Protein AF-A0A2V6R5L8-F1 (afdb_monomer)

Secondary structure (DSSP, 8-state):
-EEEEEEPPP---------TT------PPPHHHHHHTS-HHHHHHHHHHHSEEEE---S-HHHHHHHHHGGG-GGGEEEEEESGGGTS-SSEEEEE-SSPPHHHHHHHHHSHHHHHHHHHHHHHHTT---PPPSSHHHHHHHHHHTT--B-----EEEEE-PEEEEEE-TTSPPEEEEE---TT-EEEE-SSEEEEEEBTEEEEEEEEEEE--EEEEEEE------S-B-

Radius of gyration: 18.63 Å; Cα contacts (8 Å, |Δi|>4): 402; chains: 1; bounding box: 46×43×55 Å

Mean predicted aligned error: 9.86 Å

Solvent-accessible surface area (backbone atoms only — not comparable to full-atom values): 13138 Å² total; per-residue (Å²): 52,20,34,29,44,35,58,58,82,91,81,89,84,88,84,85,88,82,77,89,79,79,76,70,90,69,83,75,68,53,61,56,56,48,60,67,72,48,66,60,63,64,36,47,56,32,29,58,76,72,31,34,30,77,49,70,67,60,44,50,71,65,59,50,48,54,60,55,60,50,72,77,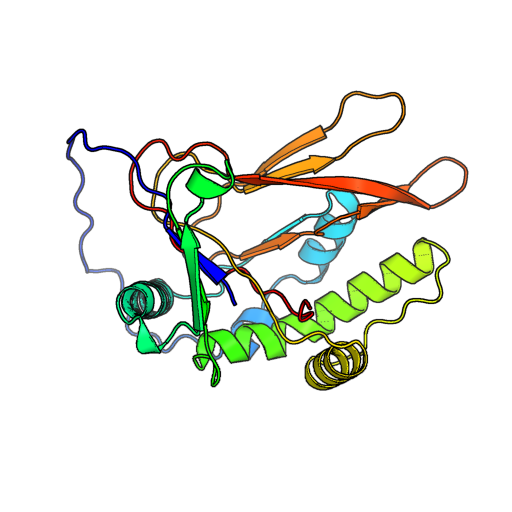45,61,88,55,34,75,47,76,44,61,24,52,87,72,72,70,48,62,38,37,34,39,20,46,36,84,82,63,57,69,71,66,42,42,54,46,52,59,57,34,36,67,54,25,52,55,50,32,52,43,26,52,61,60,74,46,92,61,76,60,49,70,45,46,68,57,38,46,50,55,23,46,77,70,62,16,81,44,37,45,43,29,46,62,50,65,38,72,41,23,46,31,41,35,40,51,42,88,100,52,79,61,51,74,46,79,43,77,75,62,86,32,44,45,74,51,66,57,88,48,49,34,58,38,86,49,104,86,50,50,43,78,36,41,36,47,75,56,62,47,68,67,73,42,59,46,23,41,34,74,40,82,50,78,63,40,34,111

Nearest PDB structures (foldseek):
  7ula-assembly1_A  TM=3.983E-01  e=3.572E-01  Pseudomonas putida
  6eh7-assembly1_A  TM=3.003E-01  e=2.939E+00  Homo sapiens
  6u3n-assembly1_D  TM=2.913E-01  e=3.122E+00  Homo sapiens
  5k59-assembly1_D  TM=2.842E-01  e=4.758E+00  Staphylococcus aureus subsp. aureus USA300
  3vxm-assembly1_D  TM=2.743E-01  e=5.700E+00  Homo sapiens

Sequence (230 aa):
MKAAADRTARSASARGGFTDADYGTGSAGSIQARLAALDWKAIEESLWRFGYAKAGPVLTPAECAELIATYADAGRFRSRVNMARFKFGVGDYQYFAAPLPPLVQALRTHAYPPLAAIANQWEAALGTALLHPPDLAALQALCRRRGQTKPTRRGVDYTGGDFLLVEQRPRAQSRGEAIATEQGEIVIFTTRYRPAEGARGFYRATVRHGVSRVLSGSRYTLGVIFHDAK

Structure (mmCIF, N/CA/C/O backbone):
data_AF-A0A2V6R5L8-F1
#
_entry.id   AF-A0A2V6R5L8-F1
#
loop_
_atom_site.group_PDB
_atom_site.id
_atom_site.type_s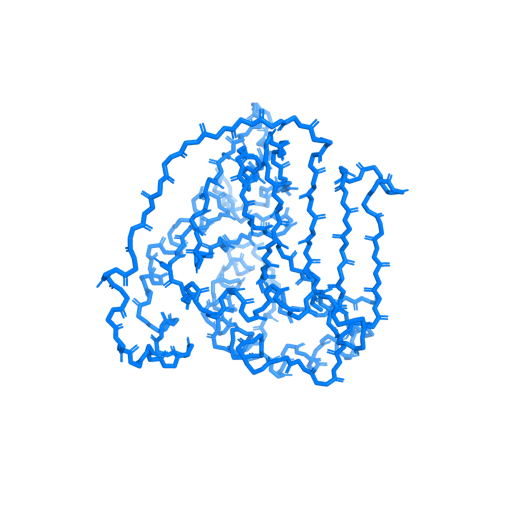ymbol
_atom_site.label_atom_id
_atom_site.label_alt_id
_atom_site.label_comp_id
_atom_site.label_asym_id
_atom_site.label_entity_id
_atom_site.label_seq_id
_atom_site.pdbx_PDB_ins_code
_atom_site.Cartn_x
_atom_site.Cartn_y
_atom_site.Cartn_z
_atom_site.occupancy
_atom_site.B_iso_or_equiv
_atom_site.auth_seq_id
_atom_site.auth_comp_id
_atom_site.auth_asym_id
_atom_site.auth_atom_id
_atom_site.pdbx_PDB_model_num
ATOM 1 N N . MET A 1 1 ? -12.395 -3.275 0.782 1.00 42.72 1 MET A N 1
ATOM 2 C CA . MET A 1 1 ? -11.159 -2.604 1.254 1.00 42.72 1 MET A CA 1
ATOM 3 C C . MET A 1 1 ? -10.972 -2.941 2.723 1.00 42.72 1 MET A C 1
ATOM 5 O O . MET A 1 1 ? -11.915 -2.709 3.452 1.00 42.72 1 MET A O 1
ATOM 9 N N . LYS A 1 2 ? -9.840 -3.513 3.149 1.00 29.91 2 LYS A N 1
ATOM 10 C CA . LYS A 1 2 ? -9.678 -4.283 4.409 1.00 29.91 2 LYS A CA 1
ATOM 11 C C . LYS A 1 2 ? -8.878 -3.528 5.480 1.00 29.91 2 LYS A C 1
ATOM 13 O O . LYS A 1 2 ? -7.654 -3.621 5.470 1.00 29.91 2 LYS A O 1
ATOM 18 N N . ALA A 1 3 ? -9.533 -2.770 6.356 1.00 38.75 3 ALA A N 1
ATOM 19 C CA . ALA A 1 3 ? -8.869 -2.245 7.552 1.00 38.75 3 ALA A CA 1
ATOM 20 C C . ALA A 1 3 ? -8.407 -3.416 8.441 1.00 38.75 3 ALA A C 1
ATOM 22 O O . ALA A 1 3 ? -9.014 -4.488 8.398 1.00 38.75 3 ALA A O 1
ATOM 23 N N . ALA A 1 4 ? -7.339 -3.235 9.209 1.00 43.75 4 ALA A N 1
ATOM 24 C CA . ALA A 1 4 ? -6.821 -4.220 10.157 1.00 43.75 4 ALA A CA 1
ATOM 25 C C . ALA A 1 4 ? -6.767 -3.640 11.570 1.00 43.75 4 ALA A C 1
ATOM 27 O O . ALA A 1 4 ? -6.625 -2.430 11.701 1.00 43.75 4 ALA A O 1
ATOM 28 N N . ALA A 1 5 ? -6.846 -4.502 12.582 1.00 46.09 5 ALA A N 1
ATOM 29 C CA . ALA A 1 5 ? -6.634 -4.168 13.987 1.00 46.09 5 ALA A CA 1
ATOM 30 C C . ALA A 1 5 ? -5.831 -5.288 14.672 1.00 46.09 5 ALA A C 1
ATOM 32 O O . ALA A 1 5 ? -6.421 -6.300 15.054 1.00 46.09 5 ALA A O 1
ATOM 33 N N . ASP A 1 6 ? -4.511 -5.124 14.823 1.00 51.88 6 ASP A N 1
ATOM 34 C CA . ASP A 1 6 ? -3.652 -6.028 15.621 1.00 51.88 6 ASP A CA 1
ATOM 35 C C . ASP A 1 6 ? -3.426 -5.445 17.029 1.00 51.88 6 ASP A C 1
ATOM 37 O O . ASP A 1 6 ? -3.319 -4.228 17.187 1.00 51.88 6 ASP A O 1
ATOM 41 N N . ARG A 1 7 ? -3.433 -6.297 18.062 1.00 49.00 7 ARG A N 1
ATOM 42 C CA . ARG A 1 7 ? -3.521 -5.921 19.485 1.00 49.00 7 ARG A CA 1
ATOM 43 C C . ARG A 1 7 ? -2.708 -6.872 20.360 1.00 49.00 7 ARG A C 1
ATOM 45 O O . ARG A 1 7 ? -2.858 -8.089 20.254 1.00 49.00 7 ARG A O 1
ATOM 52 N N . THR A 1 8 ? -1.935 -6.333 21.299 1.00 39.53 8 THR A N 1
ATOM 53 C CA . THR A 1 8 ? -1.275 -7.134 22.342 1.00 39.53 8 THR A CA 1
ATOM 54 C C . THR A 1 8 ? -2.207 -7.427 23.522 1.00 39.53 8 THR A C 1
ATOM 56 O O . THR A 1 8 ? -3.179 -6.712 23.768 1.00 39.53 8 THR A O 1
ATOM 59 N N . ALA A 1 9 ? -1.886 -8.464 24.303 1.00 37.78 9 ALA A N 1
ATOM 60 C CA . ALA A 1 9 ? -2.412 -8.588 25.662 1.00 37.78 9 ALA A CA 1
ATOM 61 C C . ALA A 1 9 ? -1.872 -7.439 26.542 1.00 37.78 9 ALA A C 1
ATOM 63 O O . ALA A 1 9 ? -0.804 -6.889 26.262 1.00 37.78 9 ALA A O 1
ATOM 64 N N . ARG A 1 10 ? -2.620 -7.049 27.582 1.00 32.03 10 ARG A N 1
ATOM 65 C CA . ARG A 1 10 ? -2.301 -5.868 28.400 1.00 32.03 10 ARG A CA 1
ATOM 66 C C . ARG A 1 10 ? -1.083 -6.092 29.304 1.00 32.03 10 ARG A C 1
ATOM 68 O O . ARG A 1 10 ? -1.098 -6.985 30.142 1.00 32.03 10 ARG A O 1
ATOM 75 N N . SER A 1 11 ? -0.140 -5.159 29.254 1.00 29.61 11 SER A N 1
ATOM 76 C CA . SER A 1 11 ? 0.603 -4.683 30.425 1.00 29.61 11 SER A CA 1
ATOM 77 C C . SER A 1 11 ? 0.603 -3.151 30.384 1.00 29.61 11 SER A C 1
ATOM 79 O O . SER A 1 11 ? 0.640 -2.559 29.305 1.00 29.61 11 SER A O 1
ATOM 81 N N . ALA A 1 12 ? 0.453 -2.502 31.538 1.00 30.12 12 ALA A N 1
ATOM 82 C CA . ALA A 1 12 ? 0.324 -1.049 31.620 1.00 30.12 12 ALA A CA 1
ATOM 83 C C . ALA A 1 12 ? 1.663 -0.399 31.989 1.00 30.12 12 ALA A C 1
ATOM 85 O O . ALA A 1 12 ? 2.351 -0.857 32.897 1.00 30.12 12 ALA A O 1
ATOM 86 N N . SER A 1 13 ? 2.001 0.694 31.309 1.00 30.20 13 SER A N 1
ATOM 87 C CA . SER A 1 13 ? 3.044 1.640 31.705 1.00 30.20 13 SER A CA 1
ATOM 88 C C . SER A 1 13 ? 2.706 3.000 31.097 1.00 30.20 13 SER A C 1
ATOM 90 O O . SER A 1 13 ? 2.158 3.055 29.997 1.00 30.20 13 SER A O 1
ATOM 92 N N . ALA A 1 14 ? 2.984 4.084 31.817 1.00 34.09 14 ALA A N 1
ATOM 93 C CA . ALA A 1 14 ? 2.582 5.438 31.443 1.00 34.09 14 ALA A CA 1
ATOM 94 C C . ALA A 1 14 ? 3.784 6.388 31.369 1.00 34.09 14 ALA A C 1
ATOM 96 O O . ALA A 1 14 ? 4.735 6.242 32.142 1.00 34.09 14 ALA A O 1
ATOM 97 N N . ARG A 1 15 ? 3.703 7.387 30.475 1.00 31.33 15 ARG A N 1
ATOM 98 C CA . ARG A 1 15 ? 4.232 8.762 30.620 1.00 31.33 15 ARG A CA 1
ATOM 99 C C . ARG A 1 15 ? 4.013 9.573 29.337 1.00 31.33 15 ARG A C 1
ATOM 101 O O . ARG A 1 15 ? 3.895 8.993 28.267 1.00 31.33 15 ARG A O 1
ATOM 108 N N . GLY A 1 16 ? 4.063 10.901 29.475 1.00 26.23 16 GLY A N 1
ATOM 109 C CA . GLY A 1 16 ? 4.170 11.851 28.362 1.00 26.23 16 GLY A CA 1
ATOM 110 C C . GLY A 1 16 ? 2.824 12.340 27.834 1.00 26.23 16 GLY A C 1
ATOM 111 O O . GLY A 1 16 ? 2.238 11.712 26.962 1.00 26.23 16 GLY A O 1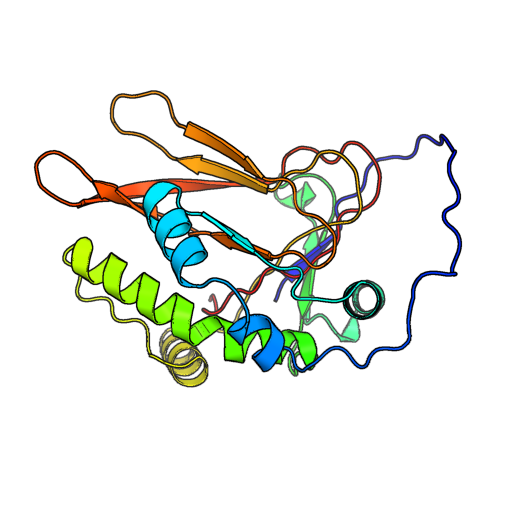
ATOM 112 N N . GLY A 1 17 ? 2.350 13.477 28.350 1.00 26.97 17 GLY A N 1
ATOM 113 C CA . GLY A 1 17 ? 1.283 14.242 27.705 1.00 26.97 17 GLY A CA 1
ATOM 114 C C . GLY A 1 17 ? 1.862 15.161 26.628 1.00 26.97 17 GLY A C 1
ATOM 115 O O . GLY A 1 17 ? 2.950 15.705 26.815 1.00 26.97 17 GLY A O 1
ATOM 116 N N . PHE A 1 18 ? 1.130 15.344 25.533 1.00 27.73 18 PHE A N 1
ATOM 117 C CA . PHE A 1 18 ? 1.388 16.361 24.510 1.00 27.73 18 PHE A CA 1
ATOM 118 C C . PHE A 1 18 ? 0.180 17.309 24.495 1.00 27.73 18 PHE A C 1
ATOM 120 O O . PHE A 1 18 ? -0.946 16.845 24.661 1.00 27.73 18 PHE A O 1
ATOM 127 N N . THR A 1 19 ? 0.395 18.618 24.384 1.00 28.77 19 THR A N 1
ATOM 128 C CA . THR A 1 19 ? -0.660 19.633 24.574 1.00 28.77 19 THR A CA 1
ATOM 129 C C . THR A 1 19 ? -1.339 20.028 23.264 1.00 28.77 19 THR A C 1
ATOM 131 O O . THR A 1 19 ? -0.655 20.195 22.258 1.00 28.77 19 THR A O 1
ATOM 134 N N . ASP A 1 20 ? -2.653 20.273 23.292 1.00 30.11 20 ASP A N 1
ATOM 135 C CA . ASP A 1 20 ? -3.519 20.565 22.126 1.00 30.11 20 ASP A CA 1
ATOM 136 C C . ASP A 1 20 ? -3.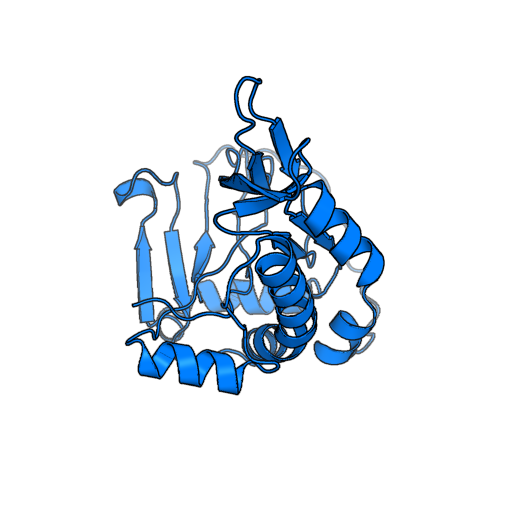250 21.902 21.381 1.00 30.11 20 ASP A C 1
ATOM 138 O O . ASP A 1 20 ? -4.112 22.403 20.663 1.00 30.11 20 ASP A O 1
ATOM 142 N N . ALA A 1 21 ? -2.076 22.517 21.545 1.00 28.36 21 ALA A N 1
ATOM 143 C CA . ALA A 1 21 ? -1.791 23.878 21.079 1.00 28.36 21 ALA A CA 1
ATOM 144 C C . ALA A 1 21 ? -1.478 23.998 19.571 1.00 28.36 21 ALA A C 1
ATOM 146 O O . ALA A 1 21 ? -1.742 25.045 18.982 1.00 28.36 21 ALA A O 1
ATOM 147 N N . ASP A 1 22 ? -0.939 22.948 18.940 1.00 31.83 22 ASP A N 1
ATOM 148 C CA . ASP A 1 22 ? -0.361 23.035 17.584 1.00 31.83 22 ASP A CA 1
ATOM 149 C C . ASP A 1 22 ? -1.338 22.696 16.439 1.00 31.83 22 ASP A C 1
ATOM 151 O O . ASP A 1 22 ? -0.990 22.814 15.261 1.00 31.83 22 ASP A O 1
ATOM 155 N N . TYR A 1 23 ? -2.579 22.293 16.741 1.00 40.59 23 TYR A N 1
ATOM 156 C CA . TYR A 1 23 ? -3.589 21.957 15.726 1.00 40.59 23 TYR A CA 1
ATOM 157 C C . TYR A 1 23 ? -4.256 23.202 15.121 1.00 40.59 23 TYR A C 1
ATOM 159 O O . TYR A 1 23 ? -5.452 23.450 15.278 1.00 40.59 23 TYR A O 1
ATOM 167 N N . GLY A 1 24 ? -3.468 23.973 14.367 1.00 30.89 24 GLY A N 1
ATOM 168 C CA . GLY A 1 24 ? -3.969 25.063 13.535 1.00 30.89 24 GLY A CA 1
ATOM 169 C C . GLY A 1 24 ? -5.061 24.579 12.575 1.00 30.89 24 GLY A C 1
ATOM 170 O O . GLY A 1 24 ? -4.883 23.600 11.849 1.00 30.89 24 GLY A O 1
ATOM 171 N N . THR A 1 25 ? -6.193 25.284 12.546 1.00 37.06 25 THR A N 1
ATOM 172 C CA . THR A 1 25 ? -7.425 24.935 11.811 1.00 37.06 25 THR A CA 1
ATOM 173 C C . THR A 1 25 ? -7.337 25.184 10.297 1.00 37.06 25 THR A C 1
ATOM 175 O O . THR A 1 25 ? -8.246 25.720 9.664 1.00 37.06 25 THR A O 1
ATOM 178 N N . GLY A 1 26 ? -6.228 24.767 9.683 1.00 35.59 26 GLY A N 1
ATOM 179 C CA . GLY A 1 26 ? -6.043 24.781 8.238 1.00 35.59 26 GLY A CA 1
ATOM 180 C C . GLY A 1 26 ? -6.915 23.728 7.553 1.00 35.59 26 GLY A C 1
ATOM 181 O O . GLY A 1 26 ? -6.779 22.532 7.809 1.00 35.59 26 GLY A O 1
ATOM 182 N N . SER A 1 27 ? -7.777 24.166 6.632 1.00 45.34 27 SER A N 1
ATOM 183 C CA . SER A 1 27 ? -8.518 23.277 5.730 1.00 45.34 27 SER A CA 1
ATOM 184 C C . SER A 1 27 ? -7.541 22.531 4.814 1.00 45.34 27 SER A C 1
ATOM 186 O O . SER A 1 27 ? -7.117 23.043 3.775 1.00 45.34 27 SER A O 1
ATOM 188 N N . ALA A 1 28 ? -7.129 21.329 5.227 1.00 62.81 28 ALA A N 1
ATOM 189 C CA . ALA A 1 28 ? -6.211 20.496 4.463 1.00 62.81 28 ALA A CA 1
ATOM 190 C C . ALA A 1 28 ? -6.794 20.213 3.070 1.00 62.81 28 ALA A C 1
ATOM 192 O O . ALA A 1 28 ? -7.887 19.658 2.944 1.00 62.81 28 ALA A O 1
ATOM 193 N N . GLY A 1 29 ? -6.045 20.585 2.024 1.00 75.06 29 GLY A N 1
ATOM 194 C CA . GLY A 1 29 ? -6.494 20.505 0.630 1.00 75.06 29 GLY A CA 1
ATOM 195 C C . GLY A 1 29 ? -6.978 19.111 0.221 1.00 75.06 29 GLY A C 1
ATOM 196 O O . GLY A 1 29 ? -6.724 18.121 0.904 1.00 75.06 29 GLY A O 1
ATOM 197 N N . SER A 1 30 ? -7.682 18.997 -0.906 1.00 92.25 30 SER A N 1
ATOM 198 C CA . SER A 1 30 ? -8.288 17.721 -1.313 1.00 92.25 30 SER A CA 1
ATOM 199 C C . SER A 1 30 ? -7.267 16.574 -1.402 1.00 92.25 30 SER A C 1
ATOM 201 O O . SER A 1 30 ? -6.082 16.781 -1.672 1.00 92.25 30 SER A O 1
ATOM 203 N N . ILE A 1 31 ? -7.732 15.333 -1.228 1.00 93.75 31 ILE A N 1
ATOM 204 C CA . ILE A 1 31 ? -6.896 14.129 -1.395 1.00 93.75 31 ILE A CA 1
ATOM 205 C C . ILE A 1 31 ? -6.226 14.096 -2.782 1.00 93.75 31 ILE A C 1
ATOM 207 O O . ILE A 1 31 ? -5.099 13.626 -2.904 1.00 93.75 31 ILE A O 1
ATOM 211 N N . GLN A 1 32 ? -6.878 14.645 -3.814 1.00 94.00 32 GLN A N 1
ATOM 212 C CA . GLN A 1 32 ? -6.279 14.842 -5.135 1.00 94.00 32 GLN A CA 1
ATOM 213 C C . GLN A 1 32 ? -5.073 15.790 -5.083 1.00 94.00 32 GLN A C 1
ATOM 215 O O . GLN A 1 32 ? -4.018 15.437 -5.599 1.00 94.00 32 GLN A O 1
ATOM 220 N N . ALA A 1 33 ? -5.206 16.961 -4.451 1.00 94.12 33 ALA A N 1
ATOM 221 C CA . ALA A 1 33 ? -4.120 17.932 -4.329 1.00 94.12 33 ALA A CA 1
ATOM 222 C C . ALA A 1 33 ? -2.945 17.376 -3.506 1.00 94.12 33 ALA A C 1
ATOM 224 O O . ALA A 1 33 ? -1.799 17.465 -3.937 1.00 94.12 33 ALA A O 1
ATOM 225 N N . ARG A 1 34 ? -3.227 16.719 -2.371 1.00 94.94 34 ARG A N 1
ATOM 226 C CA . ARG A 1 34 ? -2.202 16.069 -1.532 1.00 94.94 34 ARG A CA 1
ATOM 227 C C . ARG A 1 34 ? -1.466 14.936 -2.245 1.00 94.94 34 ARG A C 1
ATOM 229 O O . ARG A 1 34 ? -0.267 14.791 -2.051 1.00 94.94 34 ARG A O 1
ATOM 236 N N . LEU A 1 35 ? -2.149 14.157 -3.087 1.00 94.94 35 LEU A N 1
ATOM 237 C CA . LEU A 1 35 ? -1.501 13.140 -3.920 1.00 94.94 35 LEU A CA 1
ATOM 238 C C . LEU A 1 35 ? -0.719 13.750 -5.091 1.00 94.94 35 LEU A C 1
ATOM 240 O O . LEU A 1 35 ? 0.333 13.225 -5.434 1.00 94.94 35 LEU A O 1
ATOM 244 N N . ALA A 1 36 ? -1.195 14.841 -5.696 1.00 93.56 36 ALA A N 1
ATOM 245 C CA . ALA A 1 36 ? -0.493 15.532 -6.780 1.00 93.56 36 ALA A CA 1
ATOM 246 C C . ALA A 1 36 ? 0.785 16.251 -6.308 1.00 93.56 36 ALA A C 1
ATOM 248 O O . ALA A 1 36 ? 1.722 16.384 -7.085 1.00 93.56 36 ALA A O 1
ATOM 249 N N . ALA A 1 37 ? 0.836 16.670 -5.039 1.00 95.25 37 ALA A N 1
ATOM 250 C CA . ALA A 1 37 ? 1.990 17.324 -4.418 1.00 95.25 37 ALA A CA 1
ATOM 251 C C . ALA A 1 37 ? 3.102 16.360 -3.943 1.00 95.25 37 ALA A C 1
ATOM 253 O O . ALA A 1 37 ? 4.096 16.812 -3.379 1.00 95.25 37 ALA A O 1
ATOM 254 N N . LEU A 1 38 ? 2.950 15.043 -4.133 1.00 95.62 38 LEU A N 1
ATOM 255 C CA . LEU A 1 38 ? 4.003 14.073 -3.820 1.00 95.62 38 LEU A CA 1
ATOM 256 C C . LEU A 1 38 ? 5.113 14.092 -4.877 1.00 95.62 38 LEU A C 1
ATOM 258 O O . LEU A 1 38 ? 4.838 14.233 -6.069 1.00 95.62 38 LEU A O 1
ATOM 262 N N . ASP A 1 39 ? 6.355 13.832 -4.458 1.00 96.00 39 ASP A N 1
ATOM 263 C CA . ASP A 1 39 ? 7.458 13.557 -5.383 1.00 96.00 39 ASP A CA 1
ATOM 264 C C . ASP A 1 39 ? 7.280 12.174 -6.034 1.00 96.00 39 ASP A C 1
ATOM 266 O O . ASP A 1 39 ? 7.803 11.149 -5.585 1.00 96.00 39 ASP A O 1
ATOM 270 N N . TRP A 1 40 ? 6.498 12.148 -7.113 1.00 95.81 40 TRP A N 1
ATOM 271 C CA . TRP A 1 40 ? 6.245 10.945 -7.899 1.00 95.81 40 TRP A CA 1
ATOM 272 C C . TRP A 1 40 ? 7.497 10.387 -8.576 1.00 95.81 40 TRP A C 1
ATOM 274 O O . TRP A 1 40 ? 7.542 9.182 -8.821 1.00 95.81 40 TRP A O 1
ATOM 284 N N . LYS A 1 41 ? 8.527 11.211 -8.813 1.00 95.88 41 LYS A N 1
ATOM 285 C CA . LYS A 1 41 ? 9.800 10.758 -9.376 1.00 95.88 41 LYS A CA 1
ATOM 286 C C . LYS A 1 41 ? 10.589 9.960 -8.336 1.00 95.88 41 LYS A C 1
ATOM 288 O O . LYS A 1 41 ? 10.967 8.826 -8.614 1.00 95.88 41 LYS A O 1
ATOM 293 N N . ALA A 1 42 ? 10.763 10.486 -7.123 1.00 96.00 42 ALA A N 1
ATOM 294 C CA . ALA A 1 42 ? 11.412 9.751 -6.035 1.00 96.00 42 ALA A CA 1
ATOM 295 C C . ALA A 1 42 ? 10.625 8.485 -5.637 1.00 96.00 42 ALA A C 1
ATOM 297 O O . ALA A 1 42 ? 11.221 7.448 -5.334 1.00 96.00 42 ALA A O 1
ATOM 298 N N . ILE A 1 43 ? 9.286 8.535 -5.685 1.00 97.12 43 ILE A N 1
ATOM 299 C CA . ILE A 1 43 ? 8.422 7.355 -5.515 1.00 97.12 43 ILE A CA 1
ATOM 300 C C . ILE A 1 43 ? 8.714 6.304 -6.593 1.00 97.12 43 ILE A C 1
ATOM 302 O O . ILE A 1 43 ? 8.896 5.133 -6.259 1.00 97.12 43 ILE A O 1
ATOM 306 N N . GLU A 1 44 ? 8.776 6.696 -7.866 1.00 97.00 44 GLU A N 1
ATOM 307 C CA . GLU A 1 44 ? 9.063 5.788 -8.976 1.00 97.00 44 GLU A CA 1
ATOM 308 C C . GLU A 1 44 ? 10.470 5.176 -8.877 1.00 97.00 44 GLU A C 1
ATOM 310 O O . GLU A 1 44 ? 10.603 3.950 -8.899 1.00 97.00 44 GLU A O 1
ATOM 315 N N . GLU A 1 45 ? 11.510 5.992 -8.695 1.00 96.44 45 GLU A N 1
ATOM 316 C CA . GLU A 1 45 ? 12.901 5.535 -8.553 1.00 96.44 45 GLU A CA 1
ATOM 317 C C . GLU A 1 45 ? 13.058 4.528 -7.399 1.00 96.44 45 GLU A C 1
ATOM 319 O O . GLU A 1 45 ? 13.716 3.491 -7.540 1.00 96.44 45 GLU A O 1
ATOM 324 N N . SER A 1 46 ? 12.397 4.789 -6.267 1.00 96.00 46 SER A N 1
ATOM 325 C CA . SER A 1 46 ? 12.399 3.896 -5.106 1.00 96.00 46 SER A CA 1
ATOM 326 C C . SER A 1 46 ? 11.640 2.588 -5.383 1.00 96.00 46 SER A C 1
ATOM 328 O O . SER A 1 46 ? 12.153 1.495 -5.110 1.00 96.00 46 SER A O 1
ATOM 330 N N . LEU A 1 47 ? 10.477 2.660 -6.046 1.00 96.44 47 LEU A N 1
ATOM 331 C CA . LEU A 1 47 ? 9.721 1.478 -6.474 1.00 96.44 47 LEU A CA 1
ATOM 332 C C . LEU A 1 47 ? 10.539 0.585 -7.417 1.00 96.44 47 LEU A C 1
ATOM 334 O O . LEU A 1 47 ? 10.556 -0.630 -7.212 1.00 96.44 47 LEU A O 1
ATOM 338 N N . TRP A 1 48 ? 11.237 1.145 -8.411 1.00 95.19 48 TRP A N 1
ATOM 339 C CA . TRP A 1 48 ? 12.117 0.376 -9.303 1.00 95.19 48 TRP A CA 1
ATOM 340 C C . TRP A 1 48 ? 13.253 -0.307 -8.523 1.00 95.19 48 TRP A C 1
ATOM 342 O O . TRP A 1 48 ? 13.488 -1.511 -8.677 1.00 95.19 48 TRP A O 1
ATOM 352 N N . ARG A 1 49 ? 13.941 0.438 -7.647 1.00 93.50 49 ARG A N 1
ATOM 353 C CA . ARG A 1 49 ? 15.155 -0.007 -6.937 1.00 93.50 49 ARG A CA 1
ATOM 354 C C . ARG A 1 49 ? 14.895 -1.000 -5.794 1.00 93.50 49 ARG A C 1
ATOM 356 O O . ARG A 1 49 ? 15.723 -1.886 -5.541 1.00 93.50 49 ARG A O 1
ATOM 363 N N . PHE A 1 50 ? 13.761 -0.871 -5.106 1.00 92.38 50 PHE A N 1
ATOM 364 C CA . PHE A 1 50 ? 13.452 -1.620 -3.881 1.00 92.38 50 PHE A CA 1
ATOM 365 C C . PHE A 1 50 ? 12.115 -2.374 -3.914 1.00 92.38 50 PHE A C 1
ATOM 367 O O . PHE A 1 50 ? 11.927 -3.305 -3.136 1.00 92.38 50 PHE A O 1
ATOM 374 N N . GLY A 1 51 ? 11.182 -2.025 -4.804 1.00 92.56 51 GLY A N 1
ATOM 375 C CA . GLY A 1 51 ? 9.830 -2.599 -4.826 1.00 92.56 51 GLY A CA 1
ATOM 376 C C . GLY A 1 51 ? 8.857 -1.963 -3.826 1.00 92.56 51 GLY A C 1
ATOM 377 O O . GLY A 1 51 ? 7.720 -2.430 -3.705 1.00 92.56 51 GLY A O 1
ATOM 378 N N . TYR A 1 52 ? 9.276 -0.898 -3.137 1.00 94.56 52 TYR A N 1
ATOM 379 C CA . TYR A 1 52 ? 8.430 -0.046 -2.305 1.00 94.56 52 TYR A CA 1
ATOM 380 C C . TYR A 1 52 ? 8.851 1.426 -2.407 1.00 94.56 52 TYR A C 1
ATOM 382 O O . TYR A 1 52 ? 9.958 1.727 -2.834 1.00 94.56 52 TYR A O 1
ATOM 390 N N . ALA A 1 53 ? 7.976 2.323 -1.960 1.00 94.94 53 ALA A N 1
ATOM 391 C CA . ALA A 1 53 ? 8.284 3.711 -1.638 1.00 94.94 53 ALA A CA 1
ATOM 392 C C . ALA A 1 53 ? 7.483 4.140 -0.398 1.00 94.94 53 ALA A C 1
ATOM 394 O O . ALA A 1 53 ? 6.324 3.739 -0.246 1.00 94.94 53 ALA A O 1
ATOM 395 N N . LYS A 1 54 ? 8.078 4.964 0.474 1.00 91.25 54 LYS A N 1
ATOM 396 C CA . LYS A 1 54 ? 7.358 5.699 1.529 1.00 91.25 54 LYS A CA 1
ATOM 397 C C . LYS A 1 54 ? 7.046 7.104 1.012 1.00 91.25 54 LYS A C 1
ATOM 399 O O . LYS A 1 54 ? 7.899 7.700 0.361 1.00 91.25 54 LYS A O 1
ATOM 404 N N . ALA A 1 55 ? 5.848 7.614 1.277 1.00 90.00 55 ALA A N 1
ATOM 405 C CA . ALA A 1 55 ? 5.432 8.956 0.876 1.00 90.00 55 ALA A CA 1
ATOM 406 C C . ALA A 1 55 ? 4.346 9.522 1.806 1.00 90.00 55 ALA A C 1
ATOM 408 O O . ALA A 1 55 ? 3.691 8.782 2.547 1.00 90.00 55 ALA A O 1
ATOM 409 N N . GLY A 1 56 ? 4.115 10.831 1.721 1.00 84.25 56 GLY A N 1
ATOM 410 C CA . GLY A 1 56 ? 3.155 11.553 2.552 1.00 84.25 56 GLY A CA 1
ATOM 411 C C . GLY A 1 56 ? 3.822 12.420 3.629 1.00 84.25 56 GLY A C 1
ATOM 412 O O . GLY A 1 56 ? 4.990 12.765 3.466 1.00 84.25 56 GLY A O 1
ATOM 413 N N . PRO A 1 57 ? 3.092 12.782 4.703 1.00 85.75 57 PRO A N 1
ATOM 414 C CA . PRO A 1 57 ? 1.729 12.344 5.030 1.00 85.75 57 PRO A CA 1
ATOM 415 C C . PRO A 1 57 ? 0.688 12.732 3.965 1.00 85.75 57 PRO A C 1
ATOM 417 O O . PRO A 1 57 ? 0.746 13.803 3.371 1.00 85.75 57 PRO A O 1
ATOM 420 N N . VAL A 1 58 ? -0.262 11.828 3.698 1.00 91.38 58 VAL A N 1
ATOM 421 C CA . VAL A 1 58 ? -1.362 12.037 2.731 1.00 91.38 58 VAL A CA 1
ATOM 422 C C . VAL A 1 58 ? -2.710 12.177 3.435 1.00 91.38 58 VAL A C 1
ATOM 424 O O . VAL A 1 58 ? -3.576 12.884 2.927 1.00 91.38 58 VAL A O 1
ATOM 427 N N . LEU A 1 59 ? -2.896 11.541 4.595 1.00 90.19 59 LEU A N 1
ATOM 428 C CA . LEU A 1 59 ? -4.055 11.747 5.470 1.00 90.19 59 LEU A CA 1
ATOM 429 C C . LEU A 1 59 ? -3.659 12.591 6.686 1.00 90.19 59 LEU A C 1
ATOM 431 O O . LEU A 1 59 ? -2.531 12.478 7.162 1.00 90.19 59 LEU A O 1
ATOM 435 N N . THR A 1 60 ? -4.577 13.408 7.199 1.00 88.88 60 THR A N 1
ATOM 436 C CA . THR A 1 60 ? -4.378 14.136 8.464 1.00 88.88 60 THR A CA 1
ATOM 437 C C . THR A 1 60 ? -4.635 13.226 9.678 1.00 88.88 60 THR A C 1
ATOM 439 O O . THR A 1 60 ? -5.315 12.204 9.540 1.00 88.88 60 THR A O 1
ATOM 442 N N . PRO A 1 61 ? -4.167 13.593 10.888 1.00 83.56 61 PRO A N 1
ATOM 443 C CA . PRO A 1 61 ? -4.538 12.900 12.125 1.00 83.56 61 PRO A CA 1
ATOM 444 C C . PRO A 1 61 ? -6.055 12.790 12.332 1.00 83.56 61 PRO A C 1
ATOM 446 O O . PRO A 1 61 ? -6.550 11.720 12.682 1.00 83.56 61 PRO A O 1
ATOM 449 N N . ALA A 1 62 ? -6.804 13.857 12.031 1.00 86.12 62 ALA A N 1
ATOM 450 C CA . ALA A 1 62 ? -8.265 13.879 12.124 1.00 86.12 62 ALA A CA 1
ATOM 451 C C . ALA A 1 62 ? -8.927 12.898 11.140 1.00 86.12 62 ALA A C 1
ATOM 453 O O . ALA A 1 62 ? -9.740 12.073 11.549 1.00 86.12 62 ALA A O 1
ATOM 454 N N . GLU A 1 63 ? -8.519 12.898 9.867 1.00 91.62 63 GLU A N 1
ATOM 455 C CA . GLU A 1 63 ? -9.002 11.927 8.875 1.00 91.62 63 GLU A CA 1
ATOM 456 C C . GLU A 1 63 ? -8.638 10.485 9.267 1.00 91.62 63 GLU A C 1
ATOM 458 O O . GLU A 1 63 ? -9.432 9.562 9.082 1.00 91.62 63 GLU A O 1
ATOM 463 N N . CYS A 1 64 ? -7.449 10.261 9.837 1.00 87.06 64 CYS A N 1
ATOM 464 C CA . CYS A 1 64 ? -7.078 8.963 10.393 1.00 87.06 64 CYS A CA 1
ATOM 465 C C . CYS A 1 64 ? -8.007 8.558 11.549 1.00 87.06 64 CYS A C 1
ATOM 467 O O . CYS A 1 64 ? -8.475 7.418 11.558 1.00 87.06 64 CYS A O 1
ATOM 469 N N . ALA A 1 65 ? -8.326 9.471 12.469 1.00 84.50 65 ALA A N 1
ATOM 470 C CA . ALA A 1 65 ? -9.247 9.227 13.576 1.00 84.50 65 ALA A CA 1
ATOM 471 C C . ALA A 1 65 ? -10.681 8.934 13.096 1.00 84.50 65 ALA A C 1
ATOM 473 O O . ALA A 1 65 ? -11.272 7.956 13.550 1.00 84.50 65 ALA A O 1
ATOM 474 N N . GLU A 1 66 ? -11.215 9.683 12.124 1.00 88.50 66 GLU A N 1
ATOM 475 C CA . GLU A 1 66 ? -12.510 9.396 11.480 1.00 88.50 66 GLU A CA 1
ATOM 476 C C . GLU A 1 66 ? -12.553 7.973 10.906 1.00 88.50 66 GLU A C 1
ATOM 478 O O . GLU A 1 66 ? -13.494 7.207 11.132 1.00 88.50 66 GLU A O 1
ATOM 483 N N . LEU A 1 67 ? -11.506 7.590 10.171 1.00 87.62 67 LEU A N 1
ATOM 484 C CA . LEU A 1 67 ? -11.402 6.275 9.545 1.00 87.62 67 LEU A CA 1
ATOM 485 C C . LEU A 1 67 ? -11.269 5.150 10.579 1.00 87.62 67 LEU A C 1
ATOM 487 O O . LEU A 1 67 ? -11.840 4.077 10.372 1.00 87.62 67 LEU A O 1
ATOM 491 N N . ILE A 1 68 ? -10.572 5.388 11.692 1.00 84.44 68 ILE A N 1
ATOM 492 C CA . ILE A 1 68 ? -10.489 4.459 12.827 1.00 84.44 68 ILE A CA 1
ATOM 493 C C . ILE A 1 68 ? -11.846 4.351 13.534 1.00 84.44 68 ILE A C 1
ATOM 495 O O . ILE A 1 68 ? -12.286 3.238 13.815 1.00 84.44 68 ILE A O 1
ATOM 499 N N . ALA A 1 69 ? -12.563 5.460 13.736 1.00 86.44 69 ALA A N 1
ATOM 500 C CA . ALA A 1 69 ? -13.895 5.462 14.341 1.00 86.44 69 ALA A CA 1
ATOM 501 C C . ALA A 1 69 ? -14.900 4.616 13.538 1.00 86.44 69 ALA A C 1
ATOM 503 O O . ALA A 1 69 ? -15.720 3.911 14.131 1.00 86.44 69 ALA A O 1
ATOM 504 N N . THR A 1 70 ? -14.784 4.569 12.200 1.00 86.44 70 THR A N 1
ATOM 505 C CA . THR A 1 70 ? -15.618 3.654 11.397 1.00 86.44 70 THR A CA 1
ATOM 506 C C . THR A 1 70 ? -15.440 2.177 11.753 1.00 86.44 70 THR A C 1
ATOM 508 O O . THR A 1 70 ? -16.353 1.408 11.484 1.00 86.44 70 THR A O 1
ATOM 511 N N . TYR A 1 71 ? -14.326 1.758 12.374 1.00 80.88 71 TYR A N 1
ATOM 512 C CA . TYR A 1 71 ? -14.028 0.351 12.682 1.00 80.88 71 TYR A CA 1
ATOM 513 C C . TYR A 1 71 ? -15.006 -0.283 13.688 1.00 80.88 71 TYR A C 1
ATOM 515 O O . TYR A 1 71 ? -15.167 -1.505 13.690 1.00 80.88 71 TYR A O 1
ATOM 523 N N . ALA A 1 72 ? -15.674 0.520 14.521 1.00 83.12 72 ALA A N 1
ATOM 524 C CA . ALA A 1 72 ? -16.708 0.042 15.441 1.00 83.12 72 ALA A CA 1
ATOM 525 C C . ALA A 1 72 ? -18.056 -0.240 14.742 1.00 83.12 72 ALA A C 1
ATOM 527 O O . ALA A 1 72 ? -18.830 -1.077 15.207 1.00 83.12 72 ALA A O 1
ATOM 528 N N . ASP A 1 73 ? -18.328 0.424 13.616 1.00 86.38 73 ASP A N 1
ATOM 529 C CA . ASP A 1 73 ? -19.576 0.308 12.860 1.00 86.38 73 ASP A CA 1
ATOM 530 C C . ASP A 1 73 ? -19.524 -0.901 11.913 1.00 86.38 73 ASP A C 1
ATOM 532 O O . ASP A 1 73 ? -19.060 -0.825 10.772 1.00 86.38 73 ASP A O 1
ATOM 536 N N . ALA A 1 74 ? -20.028 -2.040 12.393 1.00 84.62 74 ALA A N 1
ATOM 537 C CA . ALA A 1 74 ? -20.115 -3.272 11.613 1.00 84.62 74 ALA A CA 1
ATOM 538 C C . ALA A 1 74 ? -20.931 -3.115 10.312 1.00 84.62 74 ALA A C 1
ATOM 540 O O . ALA A 1 74 ? -20.645 -3.812 9.339 1.00 84.62 74 ALA A O 1
ATOM 541 N N . GLY A 1 75 ? -21.894 -2.184 10.252 1.00 86.81 75 GLY A N 1
ATOM 542 C CA . GLY A 1 75 ? -22.712 -1.927 9.062 1.00 86.81 75 GLY A CA 1
ATOM 543 C C . GLY A 1 75 ? -21.904 -1.382 7.881 1.00 86.81 75 GLY A C 1
ATOM 544 O O . GLY A 1 75 ? -22.245 -1.627 6.723 1.00 86.81 75 GLY A O 1
ATOM 545 N N . ARG A 1 76 ? -20.766 -0.726 8.146 1.00 85.62 76 ARG A N 1
ATOM 546 C CA . ARG A 1 76 ? -19.829 -0.265 7.104 1.00 85.62 76 ARG A CA 1
ATOM 547 C C . ARG A 1 76 ? -19.003 -1.392 6.487 1.00 85.62 76 ARG A C 1
ATOM 549 O O . ARG A 1 76 ? -18.350 -1.154 5.466 1.00 85.62 76 ARG A O 1
ATOM 556 N N . PHE A 1 77 ? -19.016 -2.607 7.044 1.00 83.50 77 PHE A N 1
ATOM 557 C CA . PHE A 1 77 ? -18.163 -3.711 6.601 1.00 83.50 77 PHE A CA 1
ATOM 558 C C . PHE A 1 77 ? -18.956 -4.944 6.157 1.00 83.50 77 PHE A C 1
ATOM 560 O O . PHE A 1 77 ? -19.626 -5.610 6.934 1.00 83.50 77 PHE A O 1
ATOM 567 N N . ARG A 1 78 ? -18.771 -5.346 4.896 1.00 84.88 78 ARG A N 1
ATOM 568 C CA . ARG A 1 78 ? -19.415 -6.539 4.318 1.00 84.88 78 ARG A CA 1
ATOM 569 C C . ARG A 1 78 ? -18.832 -7.877 4.802 1.00 84.88 78 ARG A C 1
ATOM 571 O O . ARG A 1 78 ? -19.398 -8.923 4.505 1.00 84.88 78 ARG A O 1
ATOM 578 N N . SER A 1 79 ? -17.653 -7.879 5.433 1.00 80.06 79 SER A N 1
ATOM 579 C CA . SER A 1 79 ? -17.015 -9.099 5.956 1.00 80.06 79 SER A CA 1
ATOM 580 C C . SER A 1 79 ? -15.874 -8.800 6.932 1.00 80.06 79 SER A C 1
ATOM 582 O O . SER A 1 79 ? -15.058 -7.910 6.680 1.00 80.06 79 SER A O 1
ATOM 584 N N . ARG A 1 80 ? -15.745 -9.616 7.987 1.00 82.81 80 ARG A N 1
ATOM 585 C CA . ARG A 1 80 ? -14.646 -9.585 8.967 1.00 82.81 80 ARG A CA 1
ATOM 586 C C . ARG A 1 80 ? -13.885 -10.913 8.959 1.00 82.81 80 ARG A C 1
ATOM 588 O O . ARG A 1 80 ? -14.493 -11.978 8.950 1.00 82.81 80 ARG A O 1
ATOM 595 N N . VAL A 1 81 ? -12.556 -10.853 8.959 1.00 78.94 81 VAL A N 1
ATOM 596 C CA . VAL A 1 81 ? -11.652 -12.014 8.969 1.00 78.94 81 VAL A CA 1
ATOM 597 C C . VAL A 1 81 ? -10.793 -11.957 10.232 1.00 78.94 81 VAL A C 1
ATOM 599 O O . VAL A 1 81 ? -10.024 -11.022 10.416 1.00 78.94 81 VAL A O 1
ATOM 602 N N . ASN A 1 82 ? -10.918 -12.952 11.110 1.00 80.25 82 ASN A N 1
ATOM 603 C CA . ASN A 1 82 ? -10.047 -13.117 12.279 1.00 80.25 82 ASN A CA 1
ATOM 604 C C . ASN A 1 82 ? -8.666 -13.620 11.813 1.00 80.25 82 ASN A C 1
ATOM 606 O O . ASN A 1 82 ? -8.595 -14.654 11.151 1.00 80.25 82 ASN A O 1
ATOM 610 N N . MET A 1 83 ? -7.585 -12.901 12.132 1.00 76.31 83 MET A N 1
ATOM 611 C CA . MET A 1 83 ? -6.233 -13.191 11.625 1.00 76.31 83 MET A CA 1
ATOM 612 C C . MET A 1 83 ? -5.632 -14.463 12.231 1.00 76.31 83 MET A C 1
ATOM 614 O O . MET A 1 83 ? -5.009 -15.252 11.512 1.00 76.31 83 MET A O 1
ATOM 618 N N . ALA A 1 84 ? -5.883 -14.708 13.519 1.00 74.31 84 ALA A N 1
ATOM 619 C CA . ALA A 1 84 ? -5.358 -15.866 14.238 1.00 74.31 84 ALA A CA 1
ATOM 620 C C . ALA A 1 84 ? -5.874 -17.185 13.642 1.00 74.31 84 ALA A C 1
ATOM 622 O O . ALA A 1 84 ? -5.107 -18.137 13.491 1.00 74.31 84 ALA A O 1
ATOM 623 N N . ARG A 1 85 ? -7.136 -17.214 13.182 1.00 73.75 85 ARG A N 1
ATOM 624 C CA . ARG A 1 85 ? -7.744 -18.376 12.499 1.00 73.75 85 ARG A CA 1
ATOM 625 C C . ARG A 1 85 ? -7.007 -18.791 11.213 1.00 73.75 85 ARG A C 1
ATOM 627 O O . ARG A 1 85 ? -7.124 -19.940 10.801 1.00 73.75 85 ARG A O 1
ATOM 634 N N . PHE A 1 86 ? -6.230 -17.890 10.610 1.00 70.81 86 PHE A N 1
ATOM 635 C CA . PHE A 1 86 ? -5.417 -18.142 9.411 1.00 70.81 86 PHE A CA 1
ATOM 636 C C . PHE A 1 86 ? -3.901 -18.094 9.680 1.00 70.81 86 PHE A C 1
ATOM 638 O O . PHE A 1 86 ? -3.114 -18.083 8.738 1.00 70.81 86 PHE A O 1
ATOM 645 N N . LYS A 1 87 ? -3.479 -18.077 10.955 1.00 70.94 87 LYS A N 1
ATOM 646 C CA . LYS A 1 87 ? -2.074 -17.932 11.387 1.00 70.94 87 LYS A CA 1
ATOM 647 C C . LYS A 1 87 ? -1.389 -16.648 10.873 1.00 70.94 87 LYS A C 1
ATOM 649 O O . LYS A 1 87 ? -0.170 -16.609 10.748 1.00 70.94 87 LYS A O 1
ATOM 654 N N . PHE A 1 88 ? -2.150 -15.580 10.614 1.00 63.06 88 PHE A N 1
ATOM 655 C CA . PHE A 1 88 ? -1.638 -14.289 10.116 1.00 63.06 88 PHE A CA 1
ATOM 656 C C . PHE A 1 88 ? -1.251 -13.292 11.228 1.00 63.06 88 PHE A C 1
ATOM 658 O O . PHE A 1 88 ? -1.198 -12.091 10.977 1.00 63.06 88 PHE A O 1
ATOM 665 N N . GLY A 1 89 ? -1.002 -13.772 12.449 1.00 67.81 89 GLY A N 1
ATOM 666 C CA . GLY A 1 89 ? -0.826 -12.942 13.646 1.00 67.81 89 GLY A CA 1
ATOM 667 C C . GLY A 1 89 ? -2.103 -12.829 14.482 1.00 67.81 89 GLY A C 1
ATOM 668 O O . GLY A 1 89 ? -3.079 -13.546 14.248 1.00 67.81 89 GLY A O 1
ATOM 669 N N . VAL A 1 90 ? -2.081 -11.946 15.481 1.00 67.25 90 VAL A N 1
ATOM 670 C CA . VAL A 1 90 ? -3.253 -11.607 16.303 1.00 67.25 90 VAL A CA 1
ATOM 671 C C . VAL A 1 90 ? -4.083 -10.542 15.570 1.00 67.25 90 VAL A C 1
ATOM 673 O O . VAL A 1 90 ? -3.650 -9.972 14.571 1.00 67.25 90 VAL A O 1
ATOM 676 N N . GLY A 1 91 ? -5.323 -10.325 16.008 1.00 74.19 91 GLY A N 1
ATOM 677 C CA . GLY A 1 91 ? -6.174 -9.269 15.470 1.00 74.19 91 GLY A CA 1
ATOM 678 C C . GLY A 1 91 ? -7.187 -9.716 14.421 1.00 74.19 91 GLY A C 1
ATOM 679 O O . GLY A 1 91 ? -7.506 -10.901 14.262 1.00 74.19 91 GLY A O 1
ATOM 680 N N . ASP A 1 92 ? -7.758 -8.732 13.734 1.00 73.25 92 ASP A N 1
ATOM 681 C CA . ASP A 1 92 ? -8.823 -8.939 12.761 1.00 73.25 92 ASP A CA 1
ATOM 682 C C . ASP A 1 92 ? -8.791 -7.936 11.591 1.00 73.25 92 ASP A C 1
ATOM 684 O O . ASP A 1 92 ? -8.067 -6.943 11.608 1.00 73.25 92 ASP A O 1
ATOM 688 N N . TYR A 1 93 ? -9.535 -8.263 10.533 1.00 74.12 93 TYR A N 1
ATOM 689 C CA . TYR A 1 93 ? -9.500 -7.628 9.216 1.00 74.12 93 TYR A CA 1
ATOM 690 C C . TYR A 1 93 ? -10.926 -7.330 8.711 1.00 74.12 93 TYR A C 1
ATOM 692 O O . TYR A 1 93 ? -11.641 -8.261 8.336 1.00 74.12 93 TYR A O 1
ATOM 700 N N . GLN A 1 94 ? -11.340 -6.062 8.633 1.00 75.06 94 GLN A N 1
ATOM 701 C CA . GLN A 1 94 ? -12.700 -5.649 8.241 1.00 75.06 94 GLN A CA 1
ATOM 702 C C . GLN A 1 94 ? -12.768 -5.005 6.851 1.00 75.06 94 GLN A C 1
ATOM 704 O O . GLN A 1 94 ? -12.070 -4.036 6.560 1.00 75.06 94 GLN A O 1
ATOM 709 N N . TYR A 1 95 ? -13.620 -5.541 5.973 1.00 79.12 95 TYR A N 1
ATOM 710 C CA . TYR A 1 95 ? -13.727 -5.140 4.569 1.00 79.12 95 TYR A CA 1
ATOM 711 C C . TYR A 1 95 ? -14.898 -4.185 4.339 1.00 79.12 95 TYR A C 1
ATOM 713 O O . TYR A 1 95 ? -16.040 -4.626 4.419 1.00 79.12 95 TYR A O 1
ATOM 721 N N . PHE A 1 96 ? -14.633 -2.926 3.974 1.00 79.62 96 PHE A N 1
ATOM 722 C CA . PHE A 1 96 ? -15.685 -1.954 3.653 1.00 79.62 96 PHE A CA 1
ATOM 723 C C . PHE A 1 96 ? -16.662 -2.502 2.604 1.00 79.62 96 PHE A C 1
ATOM 725 O O . PHE A 1 96 ? -16.235 -3.121 1.617 1.00 79.62 96 PHE A O 1
ATOM 732 N N . ALA A 1 97 ? -17.949 -2.260 2.849 1.00 81.50 97 ALA A N 1
ATOM 733 C CA . ALA A 1 97 ? -19.043 -2.431 1.903 1.00 81.50 97 ALA A CA 1
ATOM 734 C C . ALA A 1 97 ? -18.985 -1.368 0.781 1.00 81.50 97 ALA A C 1
ATOM 736 O O . ALA A 1 97 ? -18.011 -0.622 0.659 1.00 81.50 97 ALA A O 1
ATOM 737 N N . ALA A 1 98 ? -20.016 -1.334 -0.062 1.00 78.94 98 ALA A N 1
ATOM 738 C CA . ALA A 1 98 ? -20.285 -0.221 -0.967 1.00 78.94 98 ALA A CA 1
ATOM 739 C C . ALA A 1 98 ? -21.535 0.535 -0.461 1.00 78.94 98 ALA A C 1
ATOM 741 O O . ALA A 1 98 ? -22.457 -0.138 0.000 1.00 78.94 98 ALA A O 1
ATOM 742 N N . PRO A 1 99 ? -21.599 1.877 -0.560 1.00 84.69 99 PRO A N 1
ATOM 743 C CA . PRO A 1 99 ? -20.553 2.780 -1.050 1.00 84.69 99 PRO A CA 1
ATOM 744 C C . PRO A 1 99 ? -19.321 2.828 -0.128 1.00 84.69 99 PRO A C 1
ATOM 746 O O . PRO A 1 99 ? -19.389 2.518 1.058 1.00 84.69 99 PRO A O 1
ATOM 749 N N . LEU A 1 100 ? -18.168 3.193 -0.694 1.00 84.44 100 LEU A N 1
ATOM 750 C CA . LEU A 1 100 ? -16.939 3.419 0.073 1.00 84.44 100 LEU A CA 1
ATOM 751 C C . LEU A 1 100 ? -16.972 4.817 0.721 1.00 84.44 100 LEU A C 1
ATOM 753 O O . LEU A 1 100 ? -17.519 5.734 0.107 1.00 84.44 100 LEU A O 1
ATOM 757 N N . PRO A 1 101 ? -16.349 5.029 1.900 1.00 89.56 101 PRO A N 1
ATOM 758 C CA . PRO A 1 101 ? -16.251 6.368 2.486 1.00 89.56 101 PRO A CA 1
ATOM 759 C C . PRO A 1 101 ? -15.544 7.370 1.542 1.00 89.56 101 PRO A C 1
ATOM 761 O O . PRO A 1 101 ? -14.639 6.957 0.810 1.00 89.56 101 PRO A O 1
ATOM 764 N N . PRO A 1 102 ? -15.872 8.678 1.557 1.00 90.44 102 PRO A N 1
ATOM 765 C CA . PRO A 1 102 ? -15.370 9.634 0.561 1.00 90.44 102 PRO A CA 1
ATOM 766 C C . PRO A 1 102 ? -13.837 9.704 0.446 1.00 90.44 102 PRO A C 1
ATOM 768 O O . PRO A 1 102 ? -13.300 9.488 -0.640 1.00 90.44 102 PRO A O 1
ATOM 771 N N . LEU A 1 103 ? -13.118 9.876 1.565 1.00 90.81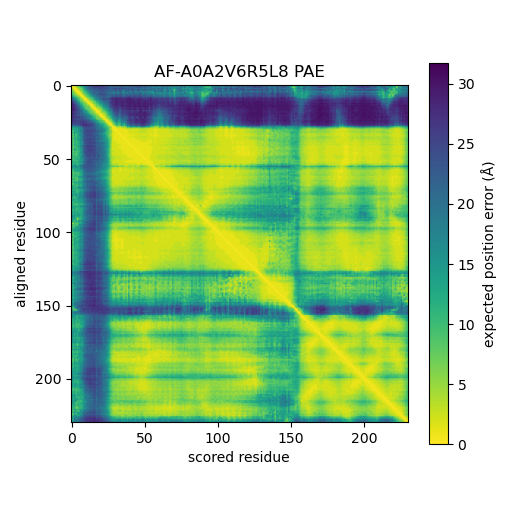 103 LEU A N 1
ATOM 772 C CA . LEU A 1 103 ? -11.642 9.835 1.627 1.00 90.81 103 LEU A CA 1
ATOM 773 C C . LEU A 1 103 ? -11.070 8.540 1.021 1.00 90.81 103 LEU A C 1
ATOM 775 O O . LEU A 1 103 ? -10.081 8.525 0.286 1.00 90.81 103 LEU A O 1
ATOM 779 N N . VAL A 1 104 ? -11.737 7.425 1.325 1.00 89.50 104 VAL A N 1
ATOM 780 C CA . VAL A 1 104 ? -11.357 6.057 0.959 1.00 89.50 104 VAL A CA 1
ATOM 781 C C . VAL A 1 104 ? -11.546 5.814 -0.542 1.00 89.50 104 VAL A C 1
ATOM 783 O O . VAL A 1 104 ? -10.754 5.075 -1.136 1.00 89.50 104 VAL A O 1
ATOM 786 N N . GLN A 1 105 ? -12.551 6.444 -1.156 1.00 89.56 105 GLN A N 1
ATOM 787 C CA . GLN A 1 105 ? -12.758 6.462 -2.603 1.00 89.56 105 GLN A CA 1
ATOM 788 C C . GLN A 1 105 ? -11.793 7.431 -3.300 1.00 89.56 105 GLN A C 1
ATOM 790 O O . GLN A 1 105 ? -11.156 7.029 -4.270 1.00 89.56 105 GLN A O 1
ATOM 795 N N . ALA A 1 106 ? -11.610 8.653 -2.791 1.00 91.81 106 ALA A N 1
ATOM 796 C CA . ALA A 1 106 ? -10.713 9.653 -3.378 1.00 91.81 106 ALA A CA 1
ATOM 797 C C . ALA A 1 106 ? -9.264 9.139 -3.473 1.00 91.81 106 ALA A C 1
ATOM 799 O O . ALA A 1 106 ? -8.661 9.180 -4.546 1.00 91.81 106 ALA A O 1
ATOM 800 N N . LEU A 1 107 ? -8.743 8.528 -2.399 1.00 92.19 107 LEU A N 1
ATOM 801 C CA . LEU A 1 107 ? -7.440 7.847 -2.411 1.00 92.19 107 LEU A CA 1
ATOM 802 C C . LEU A 1 107 ? -7.346 6.761 -3.496 1.00 92.19 107 LEU A C 1
ATOM 804 O O . LEU A 1 107 ? -6.271 6.528 -4.041 1.00 92.19 107 LEU A O 1
ATOM 808 N N . ARG A 1 108 ? -8.451 6.064 -3.798 1.00 90.25 108 ARG A N 1
ATOM 809 C CA . ARG A 1 108 ? -8.493 5.024 -4.839 1.00 90.25 108 ARG A CA 1
ATOM 810 C C . ARG A 1 108 ? -8.476 5.639 -6.235 1.00 90.25 108 ARG A C 1
ATOM 812 O O . ARG A 1 108 ? -7.777 5.121 -7.098 1.00 90.25 108 ARG A O 1
ATOM 819 N N . THR A 1 109 ? -9.243 6.709 -6.446 1.00 92.12 109 THR A N 1
ATOM 820 C CA . THR A 1 109 ? -9.370 7.394 -7.738 1.00 92.12 109 THR A CA 1
ATOM 821 C C . THR A 1 109 ? -8.065 8.079 -8.136 1.00 92.12 109 THR A C 1
ATOM 823 O O . THR A 1 109 ? -7.574 7.846 -9.235 1.00 92.12 109 THR A O 1
ATOM 826 N N . HIS A 1 110 ? -7.482 8.896 -7.253 1.00 94.50 110 HIS A N 1
ATOM 827 C CA . HIS A 1 110 ? -6.394 9.805 -7.632 1.00 94.50 110 HIS A CA 1
ATOM 828 C C . HIS A 1 110 ? -4.993 9.187 -7.533 1.00 94.50 110 HIS A C 1
ATOM 830 O O . HIS A 1 110 ? -4.113 9.585 -8.286 1.00 94.50 110 HIS A O 1
ATOM 836 N N . ALA A 1 111 ? -4.773 8.186 -6.670 1.00 93.38 111 ALA A N 1
ATOM 837 C CA . ALA A 1 111 ? -3.475 7.507 -6.603 1.00 93.38 111 ALA A CA 1
ATOM 838 C C . ALA A 1 111 ? -3.286 6.465 -7.721 1.00 93.38 111 ALA A C 1
ATOM 840 O O . ALA A 1 111 ? -2.172 5.996 -7.926 1.00 93.38 111 ALA A O 1
ATOM 841 N N . TYR A 1 112 ? -4.352 6.064 -8.426 1.00 94.06 112 TYR A N 1
ATOM 842 C CA . TYR A 1 112 ? -4.256 4.984 -9.407 1.00 94.06 112 TYR A CA 1
ATOM 843 C C . TYR A 1 112 ? -3.497 5.349 -10.697 1.00 94.06 112 TYR A C 1
ATOM 845 O O . TYR A 1 112 ? -2.598 4.584 -11.043 1.00 94.06 112 TYR A O 1
ATOM 853 N N . PRO A 1 113 ? -3.783 6.466 -11.402 1.00 94.69 113 PRO A N 1
ATOM 854 C CA . PRO A 1 113 ? -3.155 6.754 -12.695 1.00 94.69 113 PRO A CA 1
ATOM 855 C C . PRO A 1 113 ? -1.613 6.760 -12.702 1.00 94.69 113 PRO A C 1
ATOM 857 O O . PRO A 1 113 ? -1.046 6.076 -13.556 1.00 94.69 113 PRO A O 1
ATOM 860 N N . PRO A 1 114 ? -0.894 7.419 -11.762 1.00 94.25 114 PRO A N 1
ATOM 861 C CA . PRO A 1 114 ? 0.572 7.365 -11.759 1.00 94.25 114 PRO A CA 1
ATOM 862 C C . PRO A 1 114 ? 1.098 5.953 -11.454 1.00 94.25 114 PRO A C 1
ATOM 864 O O . PRO A 1 114 ? 2.050 5.495 -12.080 1.00 94.25 114 PRO A O 1
ATOM 867 N N . LEU A 1 115 ? 0.434 5.201 -10.569 1.00 94.06 115 LEU A N 1
ATOM 868 C CA . LEU A 1 115 ? 0.800 3.808 -10.284 1.00 94.06 115 LEU A CA 1
ATOM 869 C C . LEU A 1 115 ? 0.537 2.870 -11.472 1.00 94.06 115 LEU A C 1
ATOM 871 O O . LEU A 1 115 ? 1.278 1.907 -11.662 1.00 94.06 115 LEU A O 1
ATOM 875 N N . ALA A 1 116 ? -0.487 3.148 -12.283 1.00 92.62 116 ALA A N 1
ATOM 876 C CA . ALA A 1 116 ? -0.758 2.427 -13.522 1.00 92.62 116 ALA A CA 1
ATOM 877 C C . ALA A 1 116 ? 0.317 2.703 -14.585 1.00 92.62 116 ALA A C 1
ATOM 879 O O . ALA A 1 116 ? 0.756 1.770 -15.255 1.00 92.62 116 ALA A O 1
ATOM 880 N N . ALA A 1 117 ? 0.787 3.951 -14.697 1.00 93.94 117 ALA A N 1
ATOM 881 C CA . ALA A 1 117 ? 1.885 4.318 -15.590 1.00 93.94 117 ALA A CA 1
ATOM 882 C C . ALA A 1 117 ? 3.189 3.583 -15.228 1.00 93.94 117 ALA A C 1
ATOM 884 O O . ALA A 1 117 ? 3.775 2.931 -16.092 1.00 93.94 117 ALA A O 1
ATOM 885 N N . ILE A 1 118 ? 3.592 3.595 -13.951 1.00 95.06 118 ILE A N 1
ATOM 886 C CA . ILE A 1 118 ? 4.775 2.861 -13.461 1.00 95.06 118 ILE A CA 1
ATOM 887 C C . ILE A 1 118 ? 4.620 1.350 -13.720 1.00 95.06 118 ILE A C 1
ATOM 889 O O . ILE A 1 118 ? 5.518 0.712 -14.267 1.00 95.06 118 ILE A O 1
ATOM 893 N N . ALA A 1 119 ? 3.454 0.768 -13.412 1.00 91.25 119 ALA A N 1
ATOM 894 C CA . ALA A 1 119 ? 3.193 -0.653 -13.655 1.00 91.25 119 ALA A CA 1
ATOM 895 C C . ALA A 1 119 ? 3.236 -1.036 -15.151 1.00 91.25 119 ALA A C 1
ATOM 897 O O . ALA A 1 119 ? 3.689 -2.129 -15.489 1.00 91.25 119 ALA A O 1
ATOM 898 N N . ASN A 1 120 ? 2.818 -0.143 -16.053 1.00 92.62 120 ASN A N 1
ATOM 899 C CA . ASN A 1 120 ? 2.920 -0.359 -17.498 1.00 92.62 120 ASN A CA 1
ATOM 900 C C . ASN A 1 120 ? 4.373 -0.320 -17.992 1.00 92.62 120 ASN A C 1
ATOM 902 O O . ASN A 1 120 ? 4.754 -1.168 -18.797 1.00 92.62 120 ASN A O 1
ATOM 906 N N . GLN A 1 121 ? 5.205 0.590 -17.472 1.00 92.88 121 GLN A N 1
ATOM 907 C CA . GLN A 1 121 ? 6.647 0.573 -17.751 1.00 92.88 121 GLN A CA 1
ATOM 908 C C . GLN A 1 121 ? 7.299 -0.733 -17.271 1.00 92.88 121 GLN A C 1
ATOM 910 O O . GLN A 1 121 ? 8.157 -1.289 -17.953 1.00 92.88 121 GLN A O 1
ATOM 915 N N . TRP A 1 122 ? 6.866 -1.261 -16.122 1.00 93.31 122 TRP A N 1
ATOM 916 C CA . TRP A 1 122 ? 7.379 -2.515 -15.567 1.00 93.31 122 TRP A CA 1
ATOM 917 C C . TRP A 1 122 ? 7.024 -3.737 -16.410 1.00 93.31 122 TRP A C 1
ATOM 919 O O . TRP A 1 122 ? 7.887 -4.579 -16.647 1.00 93.31 122 TRP A O 1
ATOM 929 N N . GLU A 1 123 ? 5.777 -3.859 -16.867 1.00 89.81 123 GLU A N 1
ATOM 930 C CA . GLU A 1 123 ? 5.381 -4.974 -17.733 1.00 89.81 123 GLU A CA 1
ATOM 931 C C . GLU A 1 123 ? 6.023 -4.862 -19.128 1.00 89.81 123 GLU A C 1
ATOM 933 O O . GLU A 1 123 ? 6.447 -5.883 -19.669 1.00 89.81 123 GLU A O 1
ATOM 938 N N . ALA A 1 124 ? 6.235 -3.646 -19.651 1.00 90.25 124 ALA A N 1
ATOM 939 C CA . ALA A 1 124 ? 7.025 -3.422 -20.865 1.00 90.25 124 ALA A CA 1
ATOM 940 C C . ALA A 1 124 ? 8.501 -3.838 -20.693 1.00 90.25 124 ALA A C 1
ATOM 942 O O . ALA A 1 124 ? 9.023 -4.600 -21.507 1.00 90.25 124 ALA A O 1
ATOM 943 N N . ALA A 1 125 ? 9.163 -3.421 -19.606 1.00 90.44 125 ALA A N 1
ATOM 944 C CA . ALA A 1 125 ? 10.547 -3.800 -19.298 1.00 90.44 125 ALA A CA 1
ATOM 945 C C . ALA A 1 125 ? 10.719 -5.309 -19.037 1.00 90.44 125 ALA A C 1
ATOM 947 O O . ALA A 1 125 ? 11.779 -5.872 -19.305 1.00 90.44 125 ALA A O 1
ATOM 948 N N . LEU A 1 126 ? 9.668 -5.977 -18.550 1.00 89.38 126 LEU A N 1
ATOM 949 C CA . LEU A 1 126 ? 9.592 -7.432 -18.394 1.00 89.38 126 LEU A CA 1
ATOM 950 C C . LEU A 1 126 ? 9.154 -8.173 -19.675 1.00 89.38 126 LEU A C 1
ATOM 952 O O . LEU A 1 126 ? 8.998 -9.395 -19.634 1.00 89.38 126 LEU A O 1
ATOM 956 N N . GLY A 1 127 ? 8.955 -7.467 -20.793 1.00 86.88 127 GLY A N 1
ATOM 957 C CA . GLY A 1 127 ? 8.616 -8.048 -22.094 1.00 86.88 127 GLY A CA 1
ATOM 958 C C . GLY A 1 127 ? 7.222 -8.678 -22.161 1.00 86.88 127 GLY A C 1
ATOM 959 O O . GLY A 1 127 ? 7.049 -9.706 -22.816 1.00 86.88 127 GLY A O 1
ATOM 960 N N . THR A 1 128 ? 6.230 -8.123 -21.457 1.00 80.00 128 THR A N 1
ATOM 961 C CA . THR A 1 128 ? 4.875 -8.694 -21.372 1.00 80.00 128 THR A CA 1
ATOM 962 C C . THR A 1 128 ? 3.812 -7.797 -22.004 1.00 80.00 128 THR A C 1
ATOM 964 O O . THR A 1 128 ? 3.915 -6.576 -22.021 1.00 80.00 128 THR A O 1
ATOM 967 N N . ALA A 1 129 ? 2.748 -8.424 -22.512 1.00 75.25 129 ALA A N 1
ATOM 968 C CA . ALA A 1 129 ? 1.600 -7.741 -23.108 1.00 75.25 129 ALA A CA 1
ATOM 969 C C . ALA A 1 129 ? 0.528 -7.319 -22.074 1.00 75.25 129 ALA A C 1
ATOM 971 O O . ALA A 1 129 ? -0.638 -7.127 -22.428 1.00 75.25 129 ALA A O 1
ATOM 972 N N . LEU A 1 130 ? 0.868 -7.230 -20.780 1.00 77.19 130 LEU A N 1
ATOM 973 C CA . LEU A 1 130 ? -0.073 -6.795 -19.748 1.00 77.19 130 LEU A CA 1
ATOM 974 C C . LEU A 1 130 ? -0.123 -5.265 -19.670 1.00 77.19 130 LEU A C 1
ATOM 976 O O . LEU A 1 130 ? 0.782 -4.636 -19.135 1.00 77.19 130 LEU A O 1
ATOM 980 N N . LEU A 1 131 ? -1.233 -4.687 -20.129 1.00 82.00 131 LEU A N 1
ATOM 981 C CA . LEU A 1 131 ? -1.534 -3.268 -19.948 1.00 82.00 131 LEU A CA 1
ATOM 982 C C . LEU A 1 131 ? -2.556 -3.060 -18.823 1.00 82.00 131 LEU A C 1
ATOM 984 O O . LEU A 1 131 ? -3.676 -3.583 -18.850 1.00 82.00 131 LEU A O 1
ATOM 988 N N . HIS A 1 132 ? -2.165 -2.261 -17.837 1.00 80.44 132 HIS A N 1
ATOM 989 C CA . HIS A 1 132 ? -3.038 -1.648 -16.851 1.00 80.44 132 HIS A CA 1
ATOM 990 C C . HIS A 1 132 ? -3.756 -0.442 -17.488 1.00 80.44 132 HIS A C 1
ATOM 992 O O . HIS A 1 132 ? -3.087 0.405 -18.086 1.00 80.44 132 HIS A O 1
ATOM 998 N N . PRO A 1 133 ? -5.097 -0.337 -17.385 1.00 86.44 133 PRO A N 1
ATOM 999 C CA . PRO A 1 133 ? -5.830 0.828 -17.881 1.00 86.44 133 PRO A CA 1
ATOM 1000 C C . PRO A 1 133 ? -5.364 2.144 -17.228 1.00 86.44 133 PRO A C 1
ATOM 1002 O O . PRO A 1 133 ? -4.863 2.108 -16.106 1.00 86.44 133 PRO A O 1
ATOM 1005 N N . PRO A 1 134 ? -5.544 3.306 -17.882 1.00 82.25 134 PRO A N 1
ATOM 1006 C CA . PRO A 1 134 ? -5.049 4.585 -17.366 1.00 82.25 134 PRO A CA 1
ATOM 1007 C C . PRO A 1 134 ? -5.816 5.081 -16.130 1.00 82.25 134 PRO A C 1
ATOM 1009 O O . PRO A 1 134 ? -5.264 5.820 -15.318 1.00 82.25 134 PRO A O 1
ATOM 1012 N N . ASP A 1 135 ? -7.079 4.677 -15.967 1.00 84.25 135 ASP A N 1
ATOM 1013 C CA . ASP A 1 135 ? -7.957 5.129 -14.891 1.00 84.25 135 ASP A CA 1
ATOM 1014 C C . ASP A 1 135 ? -8.582 3.974 -14.088 1.00 84.25 135 ASP A C 1
ATOM 1016 O O . ASP A 1 135 ? -8.673 2.816 -14.518 1.00 84.25 135 ASP A O 1
ATOM 1020 N N . LEU A 1 136 ? -9.034 4.313 -12.878 1.00 77.75 136 LEU A N 1
ATOM 1021 C CA . LEU A 1 136 ? -9.571 3.347 -11.929 1.00 77.75 136 LEU A CA 1
ATOM 1022 C C . LEU A 1 136 ? -10.866 2.693 -12.435 1.00 77.75 136 LEU A C 1
ATOM 1024 O O . LEU A 1 136 ? -11.065 1.501 -12.201 1.00 77.75 136 LEU A O 1
ATOM 1028 N N . ALA A 1 137 ? -11.755 3.438 -13.094 1.00 81.56 137 ALA A N 1
ATOM 1029 C CA . ALA A 1 137 ? -13.043 2.913 -13.538 1.00 81.56 137 ALA A CA 1
ATOM 1030 C C . ALA A 1 137 ? -12.851 1.874 -14.654 1.00 81.56 137 ALA A C 1
ATOM 1032 O O . ALA A 1 137 ? -13.502 0.823 -14.632 1.00 81.56 137 ALA A O 1
ATOM 1033 N N . ALA A 1 138 ? -11.895 2.102 -15.559 1.00 81.69 138 ALA A N 1
ATOM 1034 C CA . ALA A 1 138 ? -11.472 1.132 -16.561 1.00 81.69 138 ALA A CA 1
ATOM 1035 C C . ALA A 1 138 ? -10.809 -0.111 -15.935 1.00 81.69 138 ALA A C 1
ATOM 1037 O O . ALA A 1 138 ? -11.137 -1.233 -16.340 1.00 81.69 138 ALA A O 1
ATOM 1038 N N . LEU A 1 139 ? -9.966 0.035 -14.899 1.00 80.81 139 LEU A N 1
ATOM 1039 C CA . LEU A 1 139 ? -9.449 -1.122 -14.148 1.00 80.81 139 LEU A CA 1
ATOM 1040 C C . LEU A 1 139 ? -10.579 -1.897 -13.454 1.00 80.81 139 LEU A C 1
ATOM 1042 O O . LEU A 1 139 ? -10.643 -3.119 -13.567 1.00 80.81 139 LEU A O 1
ATOM 1046 N N . GLN A 1 140 ? -11.506 -1.218 -12.779 1.00 78.56 140 GLN A N 1
ATOM 1047 C CA . GLN A 1 140 ? -12.651 -1.857 -12.124 1.00 78.56 140 GLN A CA 1
ATOM 1048 C C . GLN A 1 140 ? -13.603 -2.515 -13.133 1.00 78.56 140 GLN A C 1
ATOM 1050 O O . GLN A 1 140 ? -14.233 -3.525 -12.822 1.00 78.56 140 GLN A O 1
ATOM 1055 N N . ALA A 1 141 ? -13.723 -1.991 -14.356 1.00 81.94 141 ALA A N 1
ATOM 1056 C CA . ALA A 1 141 ? -14.435 -2.657 -15.445 1.00 81.94 141 ALA A CA 1
ATOM 1057 C C . ALA A 1 141 ? -13.701 -3.930 -15.908 1.00 81.94 141 ALA A C 1
ATOM 1059 O O . ALA A 1 141 ? -14.334 -4.974 -16.063 1.00 81.94 141 ALA A O 1
ATOM 1060 N N . LEU A 1 142 ? -12.373 -3.880 -16.064 1.00 82.44 142 LEU A N 1
ATOM 1061 C CA . LEU A 1 142 ? -11.543 -5.043 -16.401 1.00 82.44 142 LEU A CA 1
ATOM 1062 C C . LEU A 1 142 ? -11.595 -6.133 -15.315 1.00 82.44 142 LEU A C 1
ATOM 1064 O O . LEU A 1 142 ? -11.729 -7.312 -15.641 1.00 82.44 142 LEU A O 1
ATOM 1068 N N . CYS A 1 143 ? -11.546 -5.749 -14.038 1.00 76.56 143 CYS A N 1
ATOM 1069 C CA . CYS A 1 143 ? -11.709 -6.655 -12.904 1.00 76.56 143 CYS A CA 1
ATOM 1070 C C . CYS A 1 143 ? -13.104 -7.297 -12.891 1.00 76.56 143 CYS A C 1
ATOM 1072 O O . CYS A 1 143 ? -13.201 -8.525 -12.856 1.00 76.56 143 CYS A O 1
ATOM 1074 N N . ARG A 1 144 ? -14.185 -6.513 -13.023 1.00 80.94 144 ARG A N 1
ATOM 1075 C CA . ARG A 1 144 ? -15.556 -7.055 -13.095 1.00 80.94 144 ARG A CA 1
ATOM 1076 C C . ARG A 1 144 ? -15.725 -8.059 -14.240 1.00 80.94 144 ARG A C 1
ATOM 1078 O O . ARG A 1 144 ? -16.231 -9.150 -13.998 1.00 80.94 144 ARG A O 1
ATOM 1085 N N . ARG A 1 145 ? -15.200 -7.767 -15.442 1.00 80.06 145 ARG A N 1
ATOM 1086 C CA . ARG A 1 145 ? -15.167 -8.723 -16.577 1.00 80.06 145 ARG A CA 1
ATOM 1087 C C . ARG A 1 145 ? -14.394 -10.018 -16.277 1.00 80.06 145 ARG A C 1
ATOM 1089 O O . ARG A 1 145 ? -14.628 -11.026 -16.929 1.00 80.06 145 ARG A O 1
ATOM 1096 N N . ARG A 1 146 ? -13.482 -10.009 -15.300 1.00 76.81 146 ARG A N 1
ATOM 1097 C CA . ARG A 1 146 ? -12.692 -11.169 -14.838 1.00 76.81 146 ARG A CA 1
ATOM 1098 C C . ARG A 1 146 ? -13.257 -11.819 -13.560 1.00 76.81 146 ARG A C 1
ATOM 1100 O O . ARG A 1 146 ? -12.564 -12.613 -12.917 1.00 76.81 146 ARG A O 1
ATOM 1107 N N . GLY A 1 147 ? -14.499 -11.493 -13.187 1.00 72.31 147 GLY A N 1
ATOM 1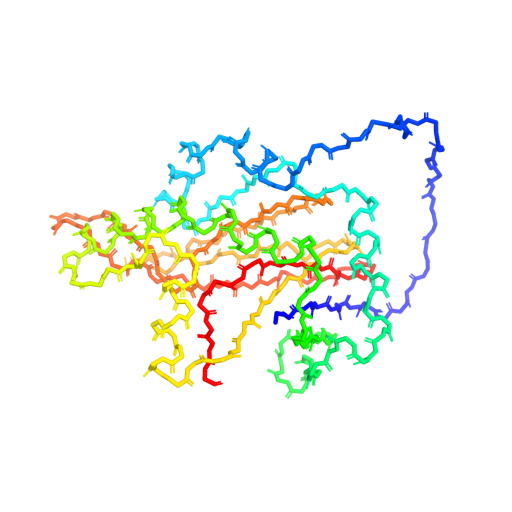108 C CA . GLY A 1 147 ? -15.179 -12.020 -11.998 1.00 72.31 147 GLY A CA 1
ATOM 1109 C C . GLY A 1 147 ? -14.615 -11.493 -10.675 1.00 72.31 147 GLY A C 1
ATOM 1110 O O . GLY A 1 147 ? -14.733 -12.158 -9.652 1.00 72.31 147 GLY A O 1
ATOM 1111 N N . GLN A 1 148 ? -13.950 -10.336 -10.690 1.00 65.88 148 GLN A N 1
ATOM 1112 C CA . GLN A 1 148 ? -13.283 -9.750 -9.529 1.00 65.88 148 GLN A CA 1
ATOM 1113 C C . GLN A 1 148 ? -14.084 -8.559 -8.971 1.00 65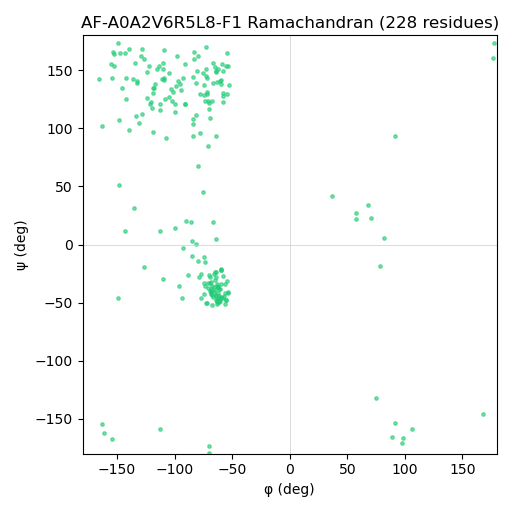.88 148 GLN A C 1
ATOM 1115 O O . GLN A 1 148 ? -14.420 -7.633 -9.707 1.00 65.88 148 GLN A O 1
ATOM 1120 N N . THR A 1 149 ? -14.382 -8.583 -7.665 1.00 63.62 149 THR A N 1
ATOM 1121 C CA . THR A 1 149 ? -15.264 -7.632 -6.947 1.00 63.62 149 THR A CA 1
ATOM 1122 C C . THR A 1 149 ? -14.807 -7.277 -5.505 1.00 63.62 149 THR A C 1
ATOM 1124 O O . THR A 1 149 ? -15.570 -6.711 -4.710 1.00 63.62 149 THR A O 1
ATOM 1127 N N . LYS A 1 150 ? -13.579 -7.641 -5.089 1.00 45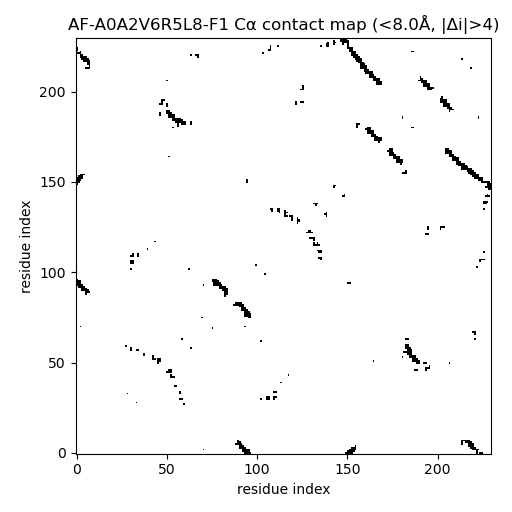.31 150 LYS A N 1
ATOM 1128 C CA . LYS A 1 150 ? -13.127 -7.585 -3.681 1.00 45.31 150 LYS A CA 1
ATOM 1129 C C . LYS A 1 150 ? -11.758 -6.892 -3.415 1.00 45.31 150 LYS A C 1
ATOM 1131 O O . LYS A 1 150 ? -10.738 -7.542 -3.592 1.00 45.31 150 LYS A O 1
ATOM 1136 N N . PRO A 1 151 ? -11.690 -5.651 -2.883 1.00 46.12 151 PRO A N 1
ATOM 1137 C CA . PRO A 1 151 ? -10.413 -4.972 -2.556 1.00 46.12 151 PRO A CA 1
ATOM 1138 C C . PRO A 1 151 ? -9.971 -5.067 -1.066 1.00 46.12 151 PRO A C 1
ATOM 1140 O O . PRO A 1 151 ? -10.806 -5.287 -0.182 1.00 46.12 151 PRO A O 1
ATOM 1143 N N . THR A 1 152 ? -8.689 -4.802 -0.745 1.00 34.41 152 THR A N 1
ATOM 1144 C CA . THR A 1 152 ? -7.993 -5.027 0.571 1.00 34.41 152 THR A CA 1
ATOM 1145 C C . THR A 1 152 ? -7.239 -3.767 1.147 1.00 34.41 152 THR A C 1
ATOM 1147 O O . THR A 1 152 ? -7.251 -2.781 0.425 1.00 34.41 152 THR A O 1
ATOM 1150 N N . ARG A 1 153 ? -6.742 -3.694 2.433 1.00 43.59 153 ARG A N 1
ATOM 1151 C CA . ARG A 1 153 ? -6.048 -2.522 3.129 1.00 43.59 153 ARG A CA 1
ATOM 1152 C C . ARG A 1 153 ? -5.038 -2.845 4.342 1.00 43.59 153 ARG A C 1
ATOM 1154 O O . ARG A 1 153 ? -4.613 -4.000 4.416 1.00 43.59 153 ARG A O 1
ATOM 1161 N N . ARG A 1 154 ? -4.574 -1.845 5.184 1.00 46.16 154 ARG A N 1
ATOM 1162 C CA . ARG A 1 154 ? -3.366 -1.735 6.153 1.00 46.16 154 ARG A CA 1
ATOM 1163 C C . ARG A 1 154 ? -3.800 -1.668 7.672 1.00 46.16 154 ARG A C 1
ATOM 1165 O O . ARG A 1 154 ? -4.905 -2.135 7.891 1.00 46.16 154 ARG A O 1
ATOM 1172 N N . GLY A 1 155 ? -3.142 -1.205 8.777 1.00 36.03 155 GLY A N 1
ATOM 1173 C CA . GLY A 1 155 ? -1.962 -0.361 9.200 1.00 36.03 155 GLY A CA 1
ATOM 1174 C C . GLY A 1 155 ? -1.976 -0.013 10.746 1.00 36.03 155 GLY A C 1
ATOM 1175 O O . GLY A 1 155 ? -2.454 -0.900 11.407 1.00 36.03 155 GLY A O 1
ATOM 1176 N N . VAL A 1 156 ? -1.515 1.163 11.271 1.00 43.88 156 VAL A N 1
ATOM 1177 C CA . VAL A 1 156 ? -1.040 1.796 12.594 1.00 43.88 156 VAL A CA 1
ATOM 1178 C C . VAL A 1 156 ? -1.991 2.216 13.799 1.00 43.88 156 VAL A C 1
ATOM 1180 O O . VAL A 1 156 ? -3.061 2.737 13.564 1.00 43.88 156 VAL A O 1
ATOM 1183 N N . ASP A 1 157 ? -1.720 1.993 15.109 1.00 49.31 157 ASP A N 1
ATOM 1184 C CA . ASP A 1 157 ? -1.219 2.981 16.123 1.00 49.31 157 ASP A CA 1
ATOM 1185 C C . ASP A 1 157 ? -0.623 2.294 17.397 1.00 49.31 157 ASP A C 1
ATOM 1187 O O . ASP A 1 157 ? -1.338 1.670 18.184 1.00 49.31 157 ASP A O 1
ATOM 1191 N N . TYR A 1 158 ? 0.713 2.222 17.515 1.00 54.72 158 TYR A N 1
ATOM 1192 C CA . TYR A 1 158 ? 1.396 1.057 18.117 1.00 54.72 158 TYR A CA 1
ATOM 1193 C C . TYR A 1 158 ? 2.943 1.169 18.099 1.00 54.72 158 TYR A C 1
ATOM 1195 O O . TYR A 1 158 ? 3.488 2.039 17.428 1.00 54.72 158 TYR A O 1
ATOM 1203 N N . THR A 1 159 ? 3.660 0.232 18.743 1.00 52.53 159 THR A N 1
ATOM 1204 C CA . THR A 1 159 ? 5.128 0.063 18.598 1.00 52.53 159 THR A CA 1
ATOM 1205 C C . THR A 1 159 ? 5.529 -1.257 17.920 1.00 52.53 159 THR A C 1
ATOM 1207 O O . THR A 1 159 ? 4.810 -2.261 17.991 1.00 52.53 159 THR A O 1
ATOM 1210 N N . GLY A 1 160 ? 6.703 -1.272 17.276 1.00 66.56 160 GLY A N 1
ATOM 1211 C CA . GLY A 1 160 ? 7.186 -2.388 16.454 1.00 66.56 160 GLY A CA 1
ATOM 1212 C C . GLY A 1 160 ? 6.465 -2.436 15.107 1.00 66.56 160 GLY A C 1
ATOM 1213 O O . GLY A 1 160 ? 6.306 -1.405 14.461 1.00 66.56 160 GLY A O 1
ATOM 1214 N N . GLY A 1 161 ? 5.985 -3.625 14.718 1.00 72.38 161 GLY A N 1
ATOM 1215 C CA . GLY A 1 161 ? 5.091 -3.916 13.581 1.00 72.38 161 GLY A CA 1
ATOM 1216 C C . GLY A 1 161 ? 5.294 -3.095 12.303 1.00 72.38 161 GLY A C 1
ATOM 1217 O O . GLY A 1 161 ? 4.324 -2.651 11.689 1.00 72.38 161 GLY A O 1
ATOM 1218 N N . ASP A 1 162 ? 6.535 -2.869 11.909 1.00 80.50 162 ASP A N 1
ATOM 1219 C CA . ASP A 1 162 ? 6.957 -2.228 10.663 1.00 80.50 162 ASP A CA 1
ATOM 1220 C C . ASP A 1 162 ? 6.317 -2.924 9.459 1.00 80.50 162 ASP A C 1
ATOM 1222 O O . ASP A 1 162 ? 6.011 -4.121 9.511 1.00 80.50 162 ASP A O 1
ATOM 1226 N N . PHE A 1 163 ? 6.132 -2.217 8.345 1.00 84.69 163 PHE A N 1
ATOM 1227 C CA . PHE A 1 163 ? 5.849 -2.911 7.092 1.00 84.69 163 PHE A CA 1
ATOM 1228 C C . PHE A 1 163 ? 7.124 -3.626 6.627 1.00 84.69 163 PHE A C 1
ATOM 1230 O O . PHE A 1 163 ? 8.166 -2.998 6.470 1.00 84.69 163 PHE A O 1
ATOM 1237 N N . LEU A 1 164 ? 7.045 -4.940 6.422 1.00 86.06 164 LEU A N 1
ATOM 1238 C CA . LEU A 1 164 ? 8.185 -5.741 5.982 1.00 86.06 164 LEU A CA 1
ATOM 1239 C C . LEU A 1 164 ? 8.068 -6.033 4.489 1.00 86.06 164 LEU A C 1
ATOM 1241 O O . LEU A 1 164 ? 7.030 -6.535 4.051 1.00 86.06 164 LEU A O 1
ATOM 1245 N N . LEU A 1 165 ? 9.146 -5.813 3.737 1.00 91.12 165 LEU A N 1
ATOM 1246 C CA . LEU A 1 165 ? 9.314 -6.321 2.374 1.00 91.12 165 LEU A CA 1
ATOM 1247 C C . LEU A 1 165 ? 10.527 -7.258 2.334 1.00 91.12 165 LEU A C 1
ATOM 1249 O O . LEU A 1 165 ? 11.576 -6.943 2.883 1.00 91.12 165 LEU A O 1
ATOM 1253 N N . VAL A 1 166 ? 10.397 -8.418 1.691 1.00 92.25 166 VAL A N 1
ATOM 1254 C CA . VAL A 1 166 ? 11.485 -9.391 1.526 1.00 92.25 166 VAL A CA 1
ATOM 1255 C C . VAL A 1 166 ? 11.610 -9.771 0.056 1.00 92.25 166 VAL A C 1
ATOM 1257 O O . VAL A 1 166 ? 10.730 -10.424 -0.509 1.00 92.25 166 VAL A O 1
ATOM 1260 N N . GLU A 1 167 ? 12.715 -9.373 -0.563 1.00 92.94 167 GLU A N 1
ATOM 1261 C CA . GLU A 1 167 ? 13.065 -9.672 -1.950 1.00 92.94 167 GLU A CA 1
ATOM 1262 C C . GLU A 1 167 ? 13.878 -10.970 -2.036 1.00 92.94 167 GLU A C 1
ATOM 1264 O O . GLU A 1 167 ? 14.974 -11.081 -1.478 1.00 92.94 167 GLU A O 1
ATOM 1269 N N . GLN A 1 168 ? 13.358 -11.948 -2.779 1.00 91.00 168 GLN A N 1
ATOM 1270 C CA . GLN A 1 168 ? 14.051 -13.200 -3.071 1.00 91.00 168 GLN A CA 1
ATOM 1271 C C . GLN A 1 168 ? 15.034 -12.992 -4.228 1.00 91.00 168 GLN A C 1
ATOM 1273 O O . GLN A 1 168 ? 14.629 -12.800 -5.377 1.00 91.00 168 GLN A O 1
ATOM 1278 N N . ARG A 1 169 ? 16.334 -13.051 -3.921 1.00 88.69 169 ARG A N 1
ATOM 1279 C CA . ARG A 1 169 ? 17.430 -12.843 -4.878 1.00 88.69 169 ARG A CA 1
ATOM 1280 C C . ARG A 1 169 ? 17.989 -14.198 -5.345 1.00 88.69 169 ARG A C 1
ATOM 1282 O O . ARG A 1 169 ? 18.442 -14.973 -4.503 1.00 88.69 169 ARG A O 1
ATOM 1289 N N . PRO A 1 170 ? 17.971 -14.530 -6.651 1.00 85.06 170 PRO A N 1
ATOM 1290 C CA . PRO A 1 170 ? 18.495 -15.807 -7.136 1.00 85.06 170 PRO A CA 1
ATOM 1291 C C . PRO A 1 170 ? 19.972 -16.006 -6.767 1.00 85.06 170 PRO A C 1
ATOM 1293 O O . PRO A 1 170 ? 20.794 -15.134 -7.031 1.00 85.06 170 PRO A O 1
ATOM 1296 N N . ARG A 1 171 ? 20.307 -17.170 -6.189 1.00 87.44 171 ARG A N 1
ATOM 1297 C CA . ARG A 1 171 ? 21.675 -17.555 -5.767 1.00 87.44 171 ARG A CA 1
ATOM 1298 C C . ARG A 1 171 ? 22.345 -16.591 -4.765 1.00 87.44 171 ARG A C 1
ATOM 1300 O O . ARG A 1 171 ? 23.564 -16.595 -4.643 1.00 87.44 171 ARG A O 1
ATOM 1307 N N . ALA A 1 172 ? 21.563 -15.798 -4.033 1.00 88.31 172 ALA A N 1
ATOM 1308 C CA . ALA A 1 172 ? 22.044 -14.891 -2.994 1.00 88.31 172 ALA A CA 1
ATOM 1309 C C . ALA A 1 172 ? 21.104 -14.907 -1.777 1.00 88.31 172 ALA A C 1
ATOM 1311 O O . ALA A 1 172 ? 19.987 -15.424 -1.839 1.00 88.31 172 ALA A O 1
ATOM 1312 N N . GLN A 1 173 ? 21.537 -14.314 -0.662 1.00 89.94 173 GLN A N 1
ATOM 1313 C CA . GLN A 1 173 ? 20.655 -14.099 0.485 1.00 89.94 173 GLN A CA 1
ATOM 1314 C C . GLN A 1 173 ? 19.501 -13.157 0.098 1.00 89.94 173 GLN A C 1
ATOM 1316 O O . GLN A 1 173 ? 19.692 -12.181 -0.636 1.00 89.94 173 GLN A O 1
ATOM 1321 N N . SER A 1 174 ? 18.293 -13.456 0.586 1.00 91.31 174 SER A N 1
ATOM 1322 C CA . SER A 1 174 ? 17.130 -12.580 0.394 1.00 91.31 174 SER A CA 1
ATOM 1323 C C . SER A 1 174 ? 17.327 -11.267 1.153 1.00 91.31 174 SER A C 1
ATOM 1325 O O . SER A 1 174 ? 17.806 -11.278 2.286 1.00 91.31 174 SER A O 1
ATOM 1327 N N . ARG A 1 175 ? 16.954 -10.142 0.538 1.00 90.50 175 ARG A N 1
ATOM 1328 C CA . ARG A 1 175 ? 17.056 -8.807 1.145 1.00 90.50 175 ARG A CA 1
ATOM 1329 C C . ARG A 1 175 ? 15.758 -8.491 1.879 1.00 90.50 175 ARG A C 1
ATOM 1331 O O . ARG A 1 175 ? 14.703 -8.510 1.251 1.00 90.50 175 ARG A O 1
ATOM 1338 N N . GLY A 1 176 ? 15.838 -8.238 3.182 1.00 88.19 176 GLY A N 1
ATOM 1339 C CA . GLY A 1 176 ? 14.715 -7.784 4.000 1.00 88.19 176 GLY A CA 1
ATOM 1340 C C . GLY A 1 176 ? 14.816 -6.288 4.282 1.00 88.19 176 GLY A C 1
ATOM 1341 O O . GLY A 1 176 ? 15.882 -5.818 4.659 1.00 88.19 176 GLY A O 1
ATOM 1342 N N . GLU A 1 177 ? 13.706 -5.578 4.117 1.00 87.31 177 GLU A N 1
ATOM 1343 C CA . GLU A 1 177 ? 13.546 -4.148 4.383 1.00 87.31 177 GLU A CA 1
ATOM 1344 C C . GLU A 1 177 ? 12.468 -3.986 5.469 1.00 87.31 177 GLU A C 1
ATOM 1346 O O . GLU A 1 177 ? 11.385 -4.576 5.360 1.00 87.31 177 GLU A O 1
ATOM 1351 N N . ALA A 1 178 ? 12.756 -3.208 6.516 1.00 84.25 178 ALA A N 1
ATOM 1352 C CA . ALA A 1 178 ? 11.820 -2.902 7.600 1.00 84.25 178 ALA A CA 1
ATOM 1353 C C . ALA A 1 178 ? 11.442 -1.418 7.549 1.00 84.25 178 ALA A C 1
ATOM 1355 O O . ALA A 1 178 ? 12.293 -0.542 7.676 1.00 84.25 178 ALA A O 1
ATOM 1356 N N . ILE A 1 179 ? 10.162 -1.145 7.297 1.00 84.88 179 ILE A N 1
ATOM 1357 C CA . ILE A 1 179 ? 9.674 0.172 6.889 1.00 84.88 179 ILE A CA 1
ATOM 1358 C C . ILE A 1 179 ? 8.683 0.674 7.942 1.00 84.88 179 ILE A C 1
ATOM 1360 O O . ILE A 1 179 ? 7.498 0.317 7.935 1.00 84.88 179 ILE A O 1
ATOM 1364 N N . ALA A 1 180 ? 9.189 1.502 8.855 1.00 80.81 180 ALA A N 1
ATOM 1365 C CA . ALA A 1 180 ? 8.374 2.282 9.779 1.00 80.81 180 ALA A CA 1
ATOM 1366 C C . ALA A 1 180 ? 7.512 3.303 9.011 1.00 80.81 180 ALA A C 1
ATOM 1368 O O . ALA A 1 180 ? 7.895 3.787 7.940 1.00 80.81 180 ALA A O 1
ATOM 1369 N N . THR A 1 181 ? 6.328 3.610 9.546 1.00 77.00 181 THR A N 1
ATOM 1370 C CA . THR A 1 181 ? 5.399 4.584 8.955 1.00 77.00 181 THR A CA 1
ATOM 1371 C C . THR A 1 181 ? 4.719 5.390 10.044 1.00 77.00 181 THR A C 1
ATOM 1373 O O . THR A 1 181 ? 4.036 4.795 10.882 1.00 77.00 181 THR A O 1
ATOM 1376 N N . GLU A 1 182 ? 4.812 6.707 9.955 1.00 79.38 182 GLU A N 1
ATOM 1377 C CA . GLU A 1 182 ? 4.094 7.620 10.835 1.00 79.38 182 GLU A CA 1
ATOM 1378 C C . GLU A 1 182 ? 2.595 7.657 10.498 1.00 79.38 182 GLU A C 1
ATOM 1380 O O . GLU A 1 182 ? 2.126 7.114 9.483 1.00 79.38 182 GLU A O 1
ATOM 1385 N N . GLN A 1 183 ? 1.812 8.299 11.366 1.00 79.81 183 GLN A N 1
ATOM 1386 C CA . GLN A 1 183 ? 0.397 8.535 11.100 1.00 79.81 183 GLN A CA 1
ATOM 1387 C C . GLN A 1 183 ? 0.231 9.371 9.816 1.00 79.81 183 GLN A C 1
ATOM 1389 O O . GLN A 1 183 ? 1.026 10.256 9.514 1.00 79.81 183 GLN A O 1
ATOM 1394 N N . GLY A 1 184 ? -0.781 9.051 9.009 1.00 82.38 184 GLY A N 1
ATOM 1395 C CA . GLY A 1 184 ? -1.026 9.730 7.733 1.00 82.38 184 GLY A CA 1
ATOM 1396 C C . GLY A 1 184 ? -0.129 9.310 6.558 1.00 82.38 184 GLY A C 1
ATOM 1397 O O . GLY A 1 184 ? -0.514 9.524 5.405 1.00 82.38 184 GLY A O 1
ATOM 1398 N N . GLU A 1 185 ? 1.022 8.670 6.798 1.00 86.75 185 GLU A N 1
ATOM 1399 C CA . GLU A 1 185 ? 1.933 8.219 5.736 1.00 86.75 185 GLU A CA 1
ATOM 1400 C C . GLU A 1 185 ? 1.412 7.009 4.951 1.00 86.75 185 GLU A C 1
ATOM 1402 O O . GLU A 1 185 ? 0.711 6.123 5.467 1.00 86.75 185 GLU A O 1
ATOM 1407 N N . ILE A 1 186 ? 1.830 6.924 3.687 1.00 89.94 186 ILE A N 1
ATOM 1408 C CA . ILE A 1 186 ? 1.587 5.793 2.796 1.00 89.94 186 ILE A CA 1
ATOM 1409 C C . ILE A 1 186 ? 2.887 5.041 2.491 1.00 89.94 186 ILE A 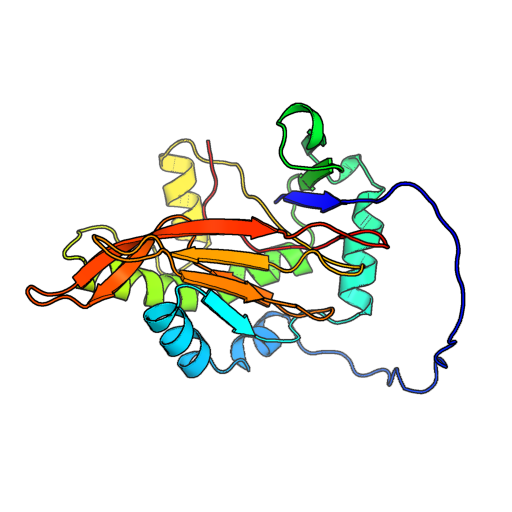C 1
ATOM 1411 O O . ILE A 1 186 ? 3.944 5.629 2.283 1.00 89.94 186 ILE A O 1
ATOM 1415 N N . VAL A 1 187 ? 2.778 3.714 2.413 1.00 90.81 187 VAL A N 1
ATOM 1416 C CA . VAL A 1 187 ? 3.770 2.868 1.742 1.00 90.81 187 VAL A CA 1
ATOM 1417 C C . VAL A 1 187 ? 3.102 2.288 0.511 1.00 90.81 187 VAL A C 1
ATOM 1419 O O . VAL A 1 187 ? 2.066 1.621 0.606 1.00 90.81 187 VAL A O 1
ATOM 1422 N N . ILE A 1 188 ? 3.694 2.581 -0.636 1.00 93.88 188 ILE A N 1
ATOM 1423 C CA . ILE A 1 188 ? 3.360 2.021 -1.939 1.00 93.88 188 ILE A CA 1
ATOM 1424 C C . ILE A 1 188 ? 4.308 0.838 -2.136 1.00 93.88 188 ILE A C 1
ATOM 1426 O O . ILE A 1 188 ? 5.496 0.969 -1.863 1.00 93.88 188 ILE A O 1
ATOM 1430 N N . PHE A 1 189 ? 3.814 -0.324 -2.560 1.00 91.94 189 PHE A N 1
ATOM 1431 C CA . PHE A 1 189 ? 4.648 -1.517 -2.727 1.00 91.94 189 PHE A CA 1
ATOM 1432 C C . PHE A 1 189 ? 4.052 -2.492 -3.743 1.00 91.94 189 PHE A C 1
ATOM 1434 O O . PHE A 1 189 ? 2.835 -2.531 -3.948 1.00 91.94 189 PHE A O 1
ATOM 1441 N N . THR A 1 190 ? 4.900 -3.323 -4.350 1.00 88.25 190 THR A N 1
ATOM 1442 C CA . THR A 1 190 ? 4.441 -4.434 -5.195 1.00 88.25 190 THR A CA 1
ATOM 1443 C C . THR A 1 190 ? 4.031 -5.655 -4.372 1.00 88.25 190 THR A C 1
ATOM 1445 O O . THR A 1 190 ? 4.682 -6.057 -3.409 1.00 88.25 190 THR A O 1
ATOM 1448 N N . THR A 1 191 ? 2.931 -6.289 -4.778 1.00 84.50 191 THR A N 1
ATOM 1449 C CA . THR A 1 191 ? 2.339 -7.423 -4.062 1.00 84.50 191 THR A CA 1
ATOM 1450 C C . THR A 1 191 ? 2.949 -8.784 -4.412 1.00 84.50 191 THR A C 1
ATOM 1452 O O . THR A 1 191 ? 2.621 -9.758 -3.732 1.00 84.50 191 THR A O 1
ATOM 1455 N N . ARG A 1 192 ? 3.794 -8.889 -5.455 1.00 84.69 192 ARG A N 1
ATOM 1456 C CA . ARG A 1 192 ? 4.299 -10.188 -5.958 1.00 84.69 192 ARG A CA 1
ATOM 1457 C C . ARG A 1 192 ? 5.701 -10.159 -6.574 1.00 84.69 192 ARG A C 1
ATOM 1459 O O . ARG A 1 192 ? 6.491 -11.056 -6.288 1.00 84.69 192 ARG A O 1
ATOM 1466 N N . TYR A 1 193 ? 6.010 -9.189 -7.433 1.00 90.38 193 TYR A N 1
ATOM 1467 C CA . TYR A 1 193 ? 7.340 -9.032 -8.038 1.00 90.38 193 TYR A CA 1
ATOM 1468 C C . TYR A 1 193 ? 7.634 -7.578 -8.418 1.00 90.38 193 TYR A C 1
ATOM 1470 O O . TYR A 1 193 ? 6.711 -6.829 -8.737 1.00 90.38 193 TYR A O 1
ATOM 1478 N N . ARG A 1 194 ? 8.914 -7.204 -8.450 1.00 93.50 194 ARG A N 1
ATOM 1479 C CA . ARG A 1 194 ? 9.403 -6.027 -9.192 1.00 93.50 194 ARG A CA 1
ATOM 1480 C C . ARG A 1 194 ? 10.243 -6.485 -10.392 1.00 93.50 194 ARG A C 1
ATOM 1482 O O . ARG A 1 194 ? 10.787 -7.595 -10.337 1.00 93.50 194 ARG A O 1
ATOM 1489 N N . PRO A 1 195 ? 10.393 -5.672 -11.449 1.00 93.25 195 PRO A N 1
ATOM 1490 C CA . PRO A 1 195 ? 11.533 -5.795 -12.343 1.00 93.25 195 PRO A CA 1
ATOM 1491 C C . PRO A 1 195 ? 12.828 -5.595 -11.549 1.00 93.25 195 PRO A C 1
ATOM 1493 O O . PRO A 1 195 ? 12.920 -4.710 -10.698 1.00 93.25 195 PRO A O 1
ATOM 1496 N N . ALA A 1 196 ? 13.831 -6.417 -11.827 1.00 92.00 196 ALA A N 1
ATOM 1497 C CA . ALA A 1 196 ? 15.195 -6.229 -11.359 1.00 92.00 196 ALA A CA 1
ATOM 1498 C C . ALA A 1 196 ? 16.161 -6.499 -12.513 1.00 92.00 196 ALA A C 1
ATOM 1500 O O . ALA A 1 196 ? 15.928 -7.400 -13.318 1.00 92.00 196 ALA A O 1
ATOM 1501 N N . GLU A 1 197 ? 17.234 -5.722 -12.599 1.00 91.50 197 GLU A N 1
ATOM 1502 C CA . GLU A 1 197 ? 18.240 -5.865 -13.649 1.00 91.50 197 GLU A CA 1
ATOM 1503 C C . GLU A 1 197 ? 19.100 -7.118 -13.454 1.00 91.50 197 GLU A C 1
ATOM 1505 O O . GLU A 1 197 ? 19.463 -7.494 -12.335 1.00 91.50 197 GLU A O 1
ATOM 1510 N N . GLY A 1 198 ? 19.463 -7.750 -14.567 1.00 88.06 198 GLY A N 1
ATOM 1511 C CA . GLY A 1 198 ? 20.473 -8.796 -14.638 1.00 88.06 198 GLY A CA 1
ATOM 1512 C C . GLY A 1 198 ? 21.186 -8.770 -15.990 1.00 88.06 198 GLY A C 1
ATOM 1513 O O . GLY A 1 198 ? 20.784 -8.065 -16.912 1.00 88.06 198 GLY A O 1
ATOM 1514 N N . ALA A 1 199 ? 22.227 -9.591 -16.142 1.00 89.12 199 ALA A N 1
ATOM 1515 C CA . ALA A 1 199 ? 23.109 -9.602 -17.320 1.00 89.12 199 ALA A CA 1
ATOM 1516 C C . ALA A 1 199 ? 22.446 -9.999 -18.667 1.00 89.12 199 ALA A C 1
ATOM 1518 O O . ALA A 1 199 ? 23.137 -10.161 -19.667 1.00 89.12 199 ALA A O 1
ATOM 1519 N N . ARG A 1 200 ? 21.122 -10.204 -18.700 1.00 89.06 200 ARG A N 1
ATOM 1520 C CA . ARG A 1 200 ? 20.315 -10.487 -19.903 1.00 89.06 200 ARG A CA 1
ATOM 1521 C C . ARG A 1 200 ? 19.015 -9.663 -19.927 1.00 89.06 200 ARG A C 1
ATOM 1523 O O . ARG A 1 200 ? 17.999 -10.135 -20.424 1.00 89.06 200 ARG A O 1
ATOM 1530 N N . GLY A 1 201 ? 19.042 -8.459 -19.351 1.00 90.56 201 GLY A N 1
ATOM 1531 C CA . GLY A 1 201 ? 17.869 -7.599 -19.174 1.00 90.56 201 GLY A CA 1
ATOM 1532 C C . GLY A 1 201 ? 17.128 -7.851 -17.857 1.00 90.56 201 GLY A C 1
ATOM 1533 O O . GLY A 1 201 ? 17.657 -8.480 -16.934 1.00 90.56 201 GLY A O 1
ATOM 1534 N N . PHE A 1 202 ? 15.905 -7.329 -17.754 1.00 93.25 202 PHE A N 1
ATOM 1535 C CA . PHE A 1 202 ? 15.103 -7.414 -16.534 1.00 93.25 202 PHE A CA 1
ATOM 1536 C C . PHE A 1 202 ? 14.545 -8.821 -16.279 1.00 93.25 202 PHE A C 1
ATOM 1538 O O . PHE A 1 202 ? 14.129 -9.533 -17.191 1.00 93.25 202 PHE A O 1
ATOM 1545 N N . TYR A 1 203 ? 14.456 -9.194 -15.003 1.00 92.06 203 TYR A N 1
ATOM 1546 C CA . TYR A 1 203 ? 13.746 -10.382 -14.534 1.00 92.06 203 TYR A CA 1
ATOM 1547 C C . TYR A 1 203 ? 12.780 -10.037 -13.394 1.00 92.06 203 TYR A C 1
ATOM 1549 O O . TYR A 1 203 ? 12.888 -8.996 -12.744 1.00 92.06 203 TYR A O 1
ATOM 1557 N N . ARG A 1 204 ? 11.820 -10.931 -13.126 1.00 94.00 204 ARG A N 1
ATOM 1558 C CA . ARG A 1 204 ? 10.879 -10.798 -12.003 1.00 94.00 204 ARG A CA 1
ATOM 1559 C C . ARG A 1 204 ? 11.550 -11.207 -10.687 1.00 94.00 204 ARG A C 1
ATOM 1561 O O . ARG A 1 204 ? 11.556 -12.389 -10.340 1.00 94.00 204 ARG A O 1
ATOM 1568 N N . ALA A 1 205 ? 12.066 -10.241 -9.930 1.00 93.12 205 ALA A N 1
ATOM 1569 C CA . ALA A 1 205 ? 12.468 -10.466 -8.543 1.00 93.12 205 ALA A CA 1
ATOM 1570 C C . ALA A 1 205 ? 11.208 -10.664 -7.687 1.00 93.12 205 ALA A C 1
ATOM 1572 O O . ALA A 1 205 ? 10.366 -9.768 -7.591 1.00 93.12 205 ALA A O 1
ATOM 1573 N N . THR A 1 206 ? 11.044 -11.852 -7.100 1.00 93.56 206 THR A N 1
ATOM 1574 C CA . THR A 1 206 ? 9.856 -12.178 -6.293 1.00 93.56 206 THR A CA 1
ATOM 1575 C C . THR A 1 206 ? 9.934 -11.473 -4.947 1.00 93.56 206 THR A C 1
ATOM 1577 O O . THR A 1 206 ? 10.922 -11.618 -4.230 1.00 93.56 206 THR A O 1
ATOM 1580 N N . VAL A 1 207 ? 8.872 -10.756 -4.578 1.00 91.75 207 VAL A N 1
ATOM 1581 C CA . VAL A 1 207 ? 8.752 -10.119 -3.263 1.00 91.75 207 VAL A CA 1
ATOM 1582 C C . VAL A 1 207 ? 7.704 -10.818 -2.403 1.00 91.75 207 VAL A C 1
ATOM 1584 O O . VAL A 1 207 ? 6.643 -11.241 -2.869 1.00 91.75 207 VAL A O 1
ATOM 1587 N N . ARG A 1 208 ? 8.003 -10.923 -1.112 1.00 90.12 208 ARG A N 1
ATOM 1588 C CA . ARG A 1 208 ? 7.046 -11.215 -0.043 1.00 90.12 208 ARG A CA 1
ATOM 1589 C C . ARG A 1 208 ? 6.889 -9.960 0.800 1.00 90.12 208 ARG A C 1
ATOM 1591 O O . ARG A 1 208 ? 7.823 -9.176 0.907 1.00 90.12 208 ARG A O 1
ATOM 1598 N N . HIS A 1 209 ? 5.723 -9.776 1.398 1.00 89.44 209 HIS A N 1
ATOM 1599 C CA . HIS A 1 209 ? 5.481 -8.673 2.317 1.00 89.44 209 HIS A CA 1
ATOM 1600 C C . HIS A 1 209 ? 4.755 -9.161 3.565 1.00 89.44 209 HIS A C 1
ATOM 1602 O O . HIS A 1 209 ? 4.067 -10.184 3.541 1.00 89.44 209 HIS A O 1
ATOM 1608 N N . GLY A 1 210 ? 4.908 -8.414 4.649 1.00 84.19 210 GLY A N 1
ATOM 1609 C CA . GLY A 1 210 ? 4.312 -8.721 5.937 1.00 84.19 210 GLY A CA 1
ATOM 1610 C C . GLY A 1 210 ? 4.272 -7.501 6.844 1.00 84.19 210 GLY A C 1
ATOM 1611 O O . GLY A 1 210 ? 4.387 -6.356 6.407 1.00 84.19 210 GLY A O 1
ATOM 1612 N N . VAL A 1 211 ? 4.097 -7.772 8.128 1.00 83.06 211 VAL A N 1
ATOM 1613 C CA . VAL A 1 211 ? 4.184 -6.794 9.209 1.00 83.06 211 VAL A CA 1
ATOM 1614 C C . VAL A 1 211 ? 5.053 -7.438 10.287 1.00 83.06 211 VAL A C 1
ATOM 1616 O O . VAL A 1 211 ? 4.922 -8.646 10.503 1.00 83.06 211 VAL A O 1
ATOM 1619 N N . SER A 1 212 ? 5.955 -6.691 10.928 1.00 78.50 212 SER A N 1
ATOM 1620 C CA . SER A 1 212 ? 6.707 -7.224 12.073 1.00 78.50 212 SER A CA 1
ATOM 1621 C C . SER A 1 212 ? 5.769 -7.410 13.288 1.00 78.50 212 SER A C 1
ATOM 1623 O O . SER A 1 212 ? 4.558 -7.181 13.199 1.00 78.50 212 SER A O 1
ATOM 1625 N N . ARG A 1 213 ? 6.266 -7.878 14.436 1.00 75.44 213 ARG A N 1
ATOM 1626 C CA . ARG A 1 213 ? 5.402 -8.059 15.614 1.00 75.44 213 ARG A CA 1
ATOM 1627 C C . ARG A 1 213 ? 5.013 -6.700 16.209 1.00 75.44 213 ARG A C 1
ATOM 1629 O O . ARG A 1 213 ? 5.892 -5.895 16.503 1.00 75.44 213 ARG A O 1
ATOM 1636 N N . VAL A 1 214 ? 3.724 -6.489 16.486 1.00 77.00 214 VAL A N 1
ATOM 1637 C CA . VAL A 1 214 ? 3.272 -5.401 17.372 1.00 77.00 214 VAL A CA 1
ATOM 1638 C C . VAL A 1 214 ? 3.734 -5.687 18.806 1.00 77.00 214 VAL A C 1
ATOM 1640 O O . VAL A 1 214 ? 3.448 -6.753 19.361 1.00 77.00 214 VAL A O 1
ATOM 1643 N N . LEU A 1 215 ? 4.482 -4.750 19.389 1.00 69.19 215 LEU A N 1
ATOM 1644 C CA . LEU A 1 215 ? 5.091 -4.877 20.718 1.00 69.19 215 LEU A CA 1
ATOM 1645 C C . LEU A 1 215 ? 4.229 -4.226 21.811 1.00 69.19 215 LEU A C 1
ATOM 1647 O O . LEU A 1 215 ? 4.122 -4.780 22.904 1.00 69.19 215 LEU A O 1
ATOM 1651 N N . SER A 1 216 ? 3.557 -3.116 21.498 1.00 65.81 216 SER A N 1
ATOM 1652 C CA . SER A 1 216 ? 2.514 -2.483 22.319 1.00 65.81 216 SER A CA 1
ATOM 1653 C C . SER A 1 216 ? 1.518 -1.705 21.442 1.00 65.81 216 SER A C 1
ATOM 1655 O O . SER A 1 216 ? 1.818 -1.409 20.286 1.00 65.81 216 SER A O 1
ATOM 1657 N N . GLY A 1 217 ? 0.343 -1.357 21.980 1.00 70.81 217 GLY A N 1
ATOM 1658 C CA . GLY A 1 217 ? -0.661 -0.518 21.303 1.00 70.81 217 GLY A CA 1
ATOM 1659 C C . GLY A 1 217 ? -1.707 -1.287 20.480 1.00 70.81 217 GLY A C 1
ATOM 1660 O O . GLY A 1 217 ? -2.074 -2.417 20.813 1.00 70.81 217 GLY A O 1
ATOM 1661 N N . SER A 1 218 ? -2.270 -0.649 19.447 1.00 71.56 218 SER A N 1
ATOM 1662 C CA . SER A 1 218 ? -3.357 -1.182 18.608 1.00 71.56 218 SER A CA 1
ATOM 1663 C C . SER A 1 218 ? -3.285 -0.682 17.155 1.00 71.56 218 SER A C 1
ATOM 1665 O O . SER A 1 218 ? -3.598 0.457 16.827 1.00 71.56 218 SER A O 1
ATOM 1667 N N . ARG A 1 219 ? -2.897 -1.575 16.246 1.00 74.88 219 ARG A N 1
ATOM 1668 C CA . ARG A 1 219 ? -2.479 -1.267 14.871 1.00 74.88 219 ARG A CA 1
ATOM 1669 C C . ARG A 1 219 ? -3.674 -1.127 13.880 1.00 74.88 219 ARG A C 1
ATOM 1671 O O . ARG A 1 219 ? -4.156 -2.172 13.450 1.00 74.88 219 ARG A O 1
ATOM 1678 N N . TYR A 1 220 ? -4.089 0.102 13.470 1.00 76.75 220 TYR A N 1
ATOM 1679 C CA . TYR A 1 220 ? -5.130 0.458 12.448 1.00 76.75 220 TYR A CA 1
ATOM 1680 C C . TYR A 1 220 ? -4.730 1.321 11.198 1.00 76.75 220 TYR A C 1
ATOM 1682 O O . TYR A 1 220 ? -4.365 2.484 11.306 1.00 76.75 220 TYR A O 1
ATOM 1690 N N . THR A 1 221 ? -4.923 0.892 9.932 1.00 78.12 221 THR A N 1
ATOM 1691 C CA . THR A 1 221 ? -4.949 1.844 8.763 1.00 78.12 221 THR A CA 1
ATOM 1692 C C . THR A 1 221 ? -5.576 1.252 7.477 1.00 78.12 221 THR A C 1
ATOM 1694 O O . THR A 1 221 ? -6.423 0.364 7.500 1.00 78.12 221 THR A O 1
ATOM 1697 N N . LEU A 1 222 ? -5.175 1.780 6.309 1.00 81.75 222 LEU A N 1
ATOM 1698 C CA . LEU A 1 222 ? -6.009 1.981 5.136 1.00 81.75 222 LEU A CA 1
ATOM 1699 C C . LEU A 1 222 ? -5.195 1.851 3.810 1.00 81.75 222 LEU A C 1
ATOM 1701 O O . LEU A 1 222 ? -5.263 2.722 2.958 1.00 81.75 222 LEU A O 1
ATOM 1705 N N . GLY A 1 223 ? -4.411 0.793 3.575 1.00 82.06 223 GLY A N 1
ATOM 1706 C CA . GLY A 1 223 ? -3.570 0.638 2.359 1.00 82.06 223 GLY A CA 1
ATOM 1707 C C . GLY A 1 223 ? -4.330 0.403 1.042 1.00 82.06 223 GLY A C 1
ATOM 1708 O O . GLY A 1 223 ? -4.897 -0.659 0.844 1.00 82.06 223 GLY A O 1
ATOM 1709 N N . VAL A 1 224 ? -4.358 1.380 0.136 1.00 82.75 224 VAL A N 1
ATOM 1710 C CA . VAL A 1 224 ? -5.179 1.344 -1.092 1.00 82.75 224 VAL A CA 1
ATOM 1711 C C . VAL A 1 224 ? -4.861 0.127 -1.972 1.00 82.75 224 VAL A C 1
ATOM 1713 O O . VAL A 1 224 ? -3.708 -0.090 -2.327 1.00 82.75 224 VAL A O 1
ATOM 1716 N N . ILE A 1 225 ? -5.884 -0.641 -2.366 1.00 79.94 225 ILE A N 1
ATOM 1717 C CA . ILE A 1 225 ? -5.757 -1.699 -3.379 1.00 79.94 225 ILE A CA 1
ATOM 1718 C C . ILE A 1 225 ? -6.768 -1.449 -4.499 1.00 79.94 225 ILE A C 1
ATOM 1720 O O . ILE A 1 225 ? -7.958 -1.226 -4.260 1.00 79.94 225 ILE A O 1
ATOM 1724 N N . PHE A 1 226 ? -6.229 -1.408 -5.717 1.00 79.88 226 PHE A N 1
ATOM 1725 C CA . PHE A 1 226 ? -6.878 -0.847 -6.900 1.00 79.88 226 PHE A CA 1
ATOM 1726 C C . PHE A 1 226 ? -7.614 -1.906 -7.710 1.00 79.88 226 PHE A C 1
ATOM 1728 O O . PHE A 1 226 ? -8.786 -1.706 -8.030 1.00 79.88 226 PHE A O 1
ATOM 1735 N N . HIS A 1 227 ? -6.964 -3.048 -7.953 1.00 69.06 227 HIS A N 1
ATOM 1736 C CA . HIS A 1 227 ? -7.638 -4.226 -8.480 1.00 69.06 227 HIS A CA 1
ATOM 1737 C C . HIS A 1 227 ? -8.666 -4.733 -7.467 1.00 69.06 227 HIS A C 1
ATOM 1739 O O . HIS A 1 227 ? -8.490 -4.625 -6.252 1.00 69.06 227 HIS A O 1
ATOM 1745 N N . ASP A 1 228 ? -9.730 -5.325 -7.978 1.00 63.50 228 ASP A N 1
ATOM 1746 C CA . ASP A 1 228 ? -10.617 -6.146 -7.177 1.00 63.50 228 ASP A CA 1
ATOM 1747 C C . ASP A 1 228 ? -10.124 -7.613 -7.232 1.00 63.50 228 ASP A C 1
ATOM 1749 O O . ASP A 1 228 ? -9.429 -8.013 -8.166 1.00 63.50 228 ASP A O 1
ATOM 1753 N N . ALA A 1 229 ? -10.451 -8.433 -6.232 1.00 56.66 229 ALA A N 1
ATOM 1754 C CA . ALA A 1 229 ? -10.189 -9.878 -6.197 1.00 56.66 229 ALA A CA 1
ATOM 1755 C C . ALA A 1 229 ? -11.491 -10.684 -6.348 1.00 56.66 229 ALA A C 1
ATOM 1757 O O . ALA A 1 229 ? -12.576 -10.108 -6.266 1.00 56.66 229 ALA A O 1
ATOM 1758 N N . LYS A 1 230 ? -11.391 -11.997 -6.595 1.00 45.16 230 LYS A N 1
ATOM 1759 C CA . LYS A 1 230 ? -12.554 -12.872 -6.829 1.00 45.16 230 LYS A CA 1
ATOM 1760 C C . LYS A 1 230 ? -13.475 -12.990 -5.616 1.00 45.16 230 LYS A C 1
ATOM 1762 O O . LYS A 1 230 ? -13.008 -13.077 -4.458 1.00 45.16 230 LYS A O 1
#

Foldseek 3Di:
DKKWKAADDDDDDDDDDDDPPPPDPDPPDDLLVQLVPKPLVQQLVCCQVPQKDKIDLSDDPVRFVVVVVCVVVLVQFPDKAACVVVPQHGTIMTFGDPPDPPNLVSCLWRNPQSVQVSVQVFCVQQVHPDHDDNTLVVLAVVLVVVVFDAWGFDKDDAPAFFKWKWWDDPPDDIDIDGHDDDPSMAMDGDPFFTWDQDPVTTDTGTMDIGTGDGPHDMMTDRHDDRHGGD

pLDDT: mean 77.4, std 19.32, range [26.23, 97.12]